Protein AF-A0A932Q3C6-F1 (afdb_monomer_lite)

pLDDT: mean 76.23, std 12.01, range [37.16, 94.56]

Radius of gyration: 41.9 Å; chains: 1; bounding box: 86×29×121 Å

Secondary structure (DSSP, 8-state):
----EEEEEEEEEETTEEEEEEEEEE--SSEEEEEE--GGGGGGHHHHHHHHHHH-SSEEEEEEEEEEPP-HHHHHHHHHHHHHHHHHHHHHHTTHHHHHHHHHHHHHHHHHHHHHHHHHHHHHHHHHHHHHTTS----HHHHHHHHHHHHHHT--HHHHHHHHHHHHHHHHHHT-SS--HHHHHHHHHHHHHHHHHHHHH--SHHHHHHHHHHHHHHHHHHHHHHTT-

Foldseek 3Di:
DDFDKDWDWDWDDDPPWTKIKIKIKGFFPAEAEAEAEDPVCPVCVVVVSVVSVVVDGTIYMYMYMDTDDDDPPVVVVVVVVVVVVVVVVVCVVLCVVVVVVLLVVLVVLLVQLVVVLVVVLVVLVVVLVVVPVPPPDDDPVVSVVVSVVLNVLLDLPVLSVVLVVLSVVVVVLSPDPDDCLVVLVVSLVSNLVSLVSNCVSDDDDRSVVSSVVSNVSSVVSNVSSVSND

Sequence (229 aa):
MHSMTGFGVARGKVGRAHIVIEARSVNHRFCEVSLRFPGRFASLEPEVVRRVRERFSRGKFDLFLREEAVGREEEELLLAKRSHHLLQRIQKELGLSGFVKEQKKLLRLLTQIEKHSSSRGHEYRLRLKKRMRMTGPVDEQRITQEAAIAAERADVTEETVRLRSHLEEFERLFRLKEPVGRKFDFLVQEMGREVNTIGSKAQGVRVTHEVIEFKSELERTREQIQNIE

Structure (mmCIF, N/CA/C/O backbone):
data_AF-A0A932Q3C6-F1
#
_entry.id   AF-A0A932Q3C6-F1
#
loop_
_atom_site.group_PDB
_atom_site.id
_atom_site.type_symbol
_atom_site.label_atom_id
_atom_site.label_alt_id
_atom_site.label_comp_id
_atom_site.label_asym_id
_atom_site.label_entity_id
_atom_site.label_seq_id
_atom_site.pdbx_PDB_ins_code
_atom_site.Cartn_x
_atom_site.Cartn_y
_atom_site.Cartn_z
_atom_site.occupancy
_atom_site.B_iso_or_equiv
_atom_site.auth_seq_id
_atom_site.auth_comp_id
_atom_site.auth_asym_id
_atom_site.auth_atom_id
_atom_site.pdbx_PDB_model_num
ATOM 1 N N . MET A 1 1 ? -58.306 -12.232 61.113 1.00 37.16 1 MET A N 1
ATOM 2 C CA . MET A 1 1 ? -57.400 -13.227 60.497 1.00 37.16 1 MET A CA 1
ATOM 3 C C . MET A 1 1 ? -56.692 -12.539 59.327 1.00 37.16 1 MET A C 1
ATOM 5 O O . MET A 1 1 ? -57.107 -12.677 58.188 1.00 37.16 1 MET A O 1
ATOM 9 N N . HIS A 1 2 ? -55.710 -11.672 59.607 1.00 37.56 2 HIS A N 1
ATOM 10 C CA . HIS A 1 2 ? -55.027 -10.905 58.558 1.00 37.56 2 HIS A CA 1
ATOM 11 C C . HIS A 1 2 ? -53.802 -11.680 58.082 1.00 37.56 2 HIS A C 1
ATOM 13 O O . HIS A 1 2 ? -52.811 -11.802 58.801 1.00 37.56 2 HIS A O 1
ATOM 19 N N . SER A 1 3 ? -53.915 -12.241 56.882 1.00 37.66 3 SER A N 1
ATOM 20 C CA . SER A 1 3 ? -52.799 -12.813 56.135 1.00 37.66 3 SER A CA 1
ATOM 21 C C . SER A 1 3 ? -51.753 -11.714 55.896 1.00 37.66 3 SER A C 1
ATOM 23 O O . SER A 1 3 ? -52.002 -10.769 55.154 1.00 37.66 3 SER A O 1
ATOM 25 N N . MET A 1 4 ? -50.621 -11.776 56.606 1.00 50.00 4 MET A N 1
ATOM 26 C CA . MET A 1 4 ? -49.527 -10.798 56.526 1.00 50.00 4 MET A CA 1
ATOM 27 C C . MET A 1 4 ? -48.490 -11.271 55.506 1.00 50.00 4 MET A C 1
ATOM 29 O O . MET A 1 4 ? -47.462 -11.842 55.874 1.00 50.00 4 MET A O 1
ATOM 33 N N . THR A 1 5 ? -48.770 -11.045 54.225 1.00 62.06 5 THR A N 1
ATOM 34 C CA . THR A 1 5 ? -47.772 -11.161 53.157 1.00 62.06 5 THR A CA 1
ATOM 35 C C . THR A 1 5 ? -47.649 -9.825 52.440 1.00 62.06 5 THR A C 1
ATOM 37 O O . THR A 1 5 ? -48.646 -9.317 51.929 1.00 62.06 5 THR A O 1
ATOM 40 N N . GLY A 1 6 ? -46.453 -9.238 52.431 1.00 66.75 6 GLY A N 1
ATOM 41 C CA . GLY A 1 6 ? -46.170 -7.969 51.760 1.00 66.75 6 GLY A CA 1
ATOM 42 C C . GLY A 1 6 ? -45.265 -8.178 50.551 1.00 66.75 6 GLY A C 1
ATOM 43 O O . GLY A 1 6 ? -44.320 -8.961 50.611 1.00 66.75 6 GLY A O 1
ATOM 44 N N . PHE A 1 7 ? -45.534 -7.470 49.457 1.00 79.19 7 PHE A N 1
ATOM 45 C CA . PHE A 1 7 ? -44.644 -7.388 48.299 1.00 79.19 7 PHE A CA 1
ATOM 46 C C . PHE A 1 7 ? -44.408 -5.922 47.945 1.00 79.19 7 PHE A C 1
ATOM 48 O O . PHE A 1 7 ? -45.340 -5.121 47.974 1.00 79.19 7 PHE A O 1
ATOM 55 N N . GLY A 1 8 ? -43.169 -5.573 47.610 1.00 79.12 8 GLY A N 1
ATOM 56 C CA . GLY A 1 8 ? -42.805 -4.231 47.176 1.00 79.12 8 GLY A CA 1
ATOM 57 C C . GLY A 1 8 ? -41.670 -4.263 46.166 1.00 79.12 8 GLY A C 1
ATOM 58 O O . GLY A 1 8 ? -40.774 -5.100 46.257 1.00 79.12 8 GLY A O 1
ATOM 59 N N . VAL A 1 9 ? -41.705 -3.336 45.211 1.00 80.62 9 VAL A N 1
ATOM 60 C CA . VAL A 1 9 ? -40.631 -3.133 44.235 1.00 80.62 9 VAL A CA 1
ATOM 61 C C . VAL A 1 9 ? -40.237 -1.669 44.243 1.00 80.62 9 VAL A C 1
ATOM 63 O O . VAL A 1 9 ? -41.095 -0.793 44.151 1.00 80.62 9 VAL A O 1
ATOM 66 N N . ALA A 1 10 ? -38.939 -1.407 44.322 1.00 80.62 10 ALA A N 1
ATOM 67 C CA . ALA A 1 10 ? -38.366 -0.080 44.197 1.00 80.62 10 ALA A CA 1
ATOM 68 C C . ALA A 1 10 ? -37.356 -0.069 43.051 1.00 80.62 10 ALA A C 1
ATOM 70 O O . ALA A 1 10 ? -36.597 -1.020 42.868 1.00 80.62 10 ALA A O 1
ATOM 71 N N . ARG A 1 11 ? -37.341 1.018 42.282 1.00 86.31 11 ARG A N 1
ATOM 72 C CA . ARG A 1 11 ? -36.348 1.251 41.232 1.00 86.31 11 ARG A CA 1
ATOM 73 C C . ARG A 1 11 ? -35.522 2.473 41.588 1.00 86.31 11 ARG A C 1
ATOM 75 O O . ARG A 1 11 ? -36.058 3.452 42.101 1.00 86.31 11 ARG A O 1
ATOM 82 N N . GLY A 1 12 ? -34.230 2.415 41.307 1.00 78.62 12 GLY A N 1
ATOM 83 C CA . GLY A 1 12 ? -33.299 3.501 41.574 1.00 78.62 12 GLY A CA 1
ATOM 84 C C . GLY A 1 12 ? -32.124 3.480 40.611 1.00 78.62 12 GLY A C 1
ATOM 85 O O . GLY A 1 12 ? -31.878 2.493 39.921 1.00 78.62 12 GLY A O 1
ATOM 86 N N . LYS A 1 13 ? -31.387 4.585 40.562 1.00 75.25 13 LYS A N 1
ATOM 87 C CA . LYS A 1 13 ? -30.171 4.705 39.761 1.00 75.25 13 LYS A CA 1
ATOM 88 C C . LYS A 1 13 ? -28.981 4.875 40.693 1.00 75.25 13 LYS A C 1
ATOM 90 O O . LYS A 1 13 ? -28.994 5.760 41.545 1.00 75.25 13 LYS A O 1
ATOM 95 N N . VAL A 1 14 ? -27.958 4.044 40.519 1.00 69.00 14 VAL A N 1
ATOM 96 C CA . VAL A 1 14 ? -26.695 4.141 41.260 1.00 69.00 14 VAL A CA 1
ATOM 97 C C . VAL A 1 14 ? -25.569 4.252 40.238 1.00 69.00 14 VAL A C 1
ATOM 99 O O . VAL A 1 14 ? -25.267 3.304 39.512 1.00 69.00 14 VAL A O 1
ATOM 102 N N . GLY A 1 15 ? -24.979 5.444 40.125 1.00 71.75 15 GLY A N 1
ATOM 103 C CA . GLY A 1 15 ? -24.022 5.752 39.062 1.00 71.75 15 GLY A CA 1
ATOM 104 C C . GLY A 1 15 ? -24.649 5.594 37.671 1.00 71.75 15 GLY A C 1
ATOM 105 O O . GLY A 1 15 ? -25.607 6.290 37.328 1.00 71.75 15 GLY A O 1
ATOM 106 N N . ARG A 1 16 ? -24.104 4.675 36.865 1.00 67.00 16 ARG A N 1
ATOM 107 C CA . ARG A 1 16 ? -24.617 4.333 35.523 1.00 67.00 16 ARG A CA 1
ATOM 108 C C . ARG A 1 16 ? -25.553 3.118 35.509 1.00 67.00 16 ARG A C 1
ATOM 110 O O . ARG A 1 16 ? -26.151 2.849 34.475 1.00 67.00 16 ARG A O 1
ATOM 117 N N . ALA A 1 17 ? -25.695 2.403 36.625 1.00 68.88 17 ALA A N 1
ATOM 118 C CA . ALA A 1 17 ? -26.534 1.214 36.700 1.00 68.88 17 ALA A CA 1
ATOM 119 C C . ALA A 1 17 ? -27.964 1.568 37.128 1.00 68.88 17 ALA A C 1
ATOM 121 O O . ALA A 1 17 ? -28.173 2.312 38.093 1.00 68.88 17 ALA A O 1
ATOM 122 N N . HIS A 1 18 ? -28.941 0.994 36.430 1.00 81.12 18 HIS A N 1
ATOM 123 C CA . HIS A 1 18 ? -30.330 0.972 36.870 1.00 81.12 18 HIS A CA 1
ATOM 124 C C . HIS A 1 18 ? -30.523 -0.237 37.786 1.00 81.12 18 HIS A C 1
ATOM 126 O O . HIS A 1 18 ? -30.152 -1.356 37.440 1.00 81.12 18 HIS A O 1
ATOM 132 N N . ILE A 1 19 ? -31.034 0.001 38.989 1.00 83.81 19 ILE A N 1
ATOM 133 C CA . ILE A 1 19 ? -31.169 -0.997 40.046 1.00 83.81 19 ILE A CA 1
ATOM 134 C C . ILE A 1 19 ? -32.643 -1.192 40.358 1.00 83.81 19 ILE A C 1
ATOM 136 O O . ILE A 1 19 ? -33.384 -0.226 40.554 1.00 83.81 19 ILE A O 1
ATOM 140 N N . VAL A 1 20 ? -33.044 -2.451 40.468 1.00 83.81 20 VAL A N 1
ATOM 141 C CA . VAL A 1 20 ? -34.372 -2.852 40.919 1.00 83.81 20 VAL A CA 1
ATOM 142 C C . VAL A 1 20 ? -34.219 -3.673 42.190 1.00 83.81 20 VAL A C 1
ATOM 144 O O . VAL A 1 20 ? -33.463 -4.644 42.224 1.00 83.81 20 VAL A O 1
ATOM 147 N N . ILE A 1 21 ? -34.933 -3.276 43.240 1.00 87.31 21 ILE A N 1
ATOM 148 C CA . ILE A 1 21 ? -35.013 -4.004 44.504 1.00 87.31 21 ILE A CA 1
ATOM 149 C C . ILE A 1 21 ? -36.430 -4.540 44.650 1.00 87.31 21 ILE A C 1
ATOM 151 O O . ILE A 1 21 ? -37.393 -3.777 44.616 1.00 87.31 21 ILE A O 1
ATOM 155 N N . GLU A 1 22 ? -36.554 -5.844 44.851 1.00 85.94 22 GLU A N 1
ATOM 156 C CA . GLU A 1 22 ? -37.809 -6.518 45.165 1.00 85.94 22 GLU A CA 1
ATOM 157 C C . GLU A 1 22 ? -37.760 -7.024 46.604 1.00 85.94 22 GLU A C 1
ATOM 159 O O . GLU A 1 22 ? -36.787 -7.654 47.009 1.00 85.94 22 GLU A O 1
ATOM 164 N N . ALA A 1 23 ? -38.815 -6.781 47.372 1.00 86.06 23 ALA A N 1
ATOM 165 C CA . ALA A 1 23 ? -38.956 -7.259 48.738 1.00 86.06 23 ALA A CA 1
ATOM 166 C C . ALA A 1 23 ? -40.233 -8.088 48.868 1.00 86.06 23 ALA A C 1
ATOM 168 O O . ALA A 1 23 ? -41.308 -7.671 48.431 1.00 86.06 23 ALA A O 1
ATOM 169 N N . ARG A 1 24 ? -40.114 -9.260 49.490 1.00 86.88 24 ARG A N 1
ATOM 170 C CA . ARG A 1 24 ? -41.225 -10.133 49.877 1.00 86.88 24 ARG A CA 1
ATOM 171 C C . ARG A 1 24 ? -41.177 -10.345 51.378 1.00 86.88 24 ARG A C 1
ATOM 173 O O . ARG A 1 24 ? -40.098 -10.497 51.943 1.00 86.88 24 ARG A O 1
ATOM 180 N N . SER A 1 25 ? -42.332 -10.372 52.023 1.00 82.62 25 SER A N 1
ATOM 181 C CA . SER A 1 25 ? -42.428 -10.691 53.440 1.00 82.62 25 SER A CA 1
ATOM 182 C C . SER A 1 25 ? -43.567 -11.650 53.728 1.00 82.62 25 SER A C 1
ATOM 184 O O . SER A 1 25 ? -44.595 -11.633 53.050 1.00 82.62 25 SER A O 1
ATOM 186 N N . VAL A 1 26 ? -43.379 -12.481 54.751 1.00 81.81 26 VAL A N 1
ATOM 187 C CA . VAL A 1 26 ? -44.395 -13.405 55.264 1.00 81.81 26 VAL A CA 1
ATOM 188 C C . VAL A 1 26 ? -44.399 -13.401 56.792 1.00 81.81 26 VAL A C 1
ATOM 190 O O . VAL A 1 26 ? -43.386 -13.114 57.440 1.00 81.81 26 VAL A O 1
ATOM 193 N N . ASN A 1 27 ? -45.545 -13.736 57.386 1.00 80.12 27 ASN A N 1
ATOM 194 C CA . ASN A 1 27 ? -45.667 -13.876 58.833 1.00 80.12 27 ASN A CA 1
ATOM 195 C C . ASN A 1 27 ? -44.789 -15.026 59.344 1.00 80.12 27 ASN A C 1
ATOM 197 O O . ASN A 1 27 ? -44.981 -16.178 58.960 1.00 80.12 27 ASN A O 1
ATOM 201 N N . HIS A 1 28 ? -43.855 -14.718 60.236 1.00 78.00 28 HIS A N 1
ATOM 202 C CA . HIS A 1 28 ? -42.946 -15.691 60.825 1.00 78.00 28 HIS A CA 1
ATOM 203 C C . HIS A 1 28 ? -42.693 -15.347 62.294 1.00 78.00 28 HIS A C 1
ATOM 205 O O . HIS A 1 28 ? -42.704 -14.173 62.669 1.00 78.00 28 HIS A O 1
ATOM 211 N N . ARG A 1 29 ? -42.479 -16.368 63.137 1.00 76.62 29 ARG A N 1
ATOM 212 C CA . ARG A 1 29 ? -42.328 -16.206 64.596 1.00 76.62 29 ARG A CA 1
ATOM 213 C C . ARG A 1 29 ? -41.102 -15.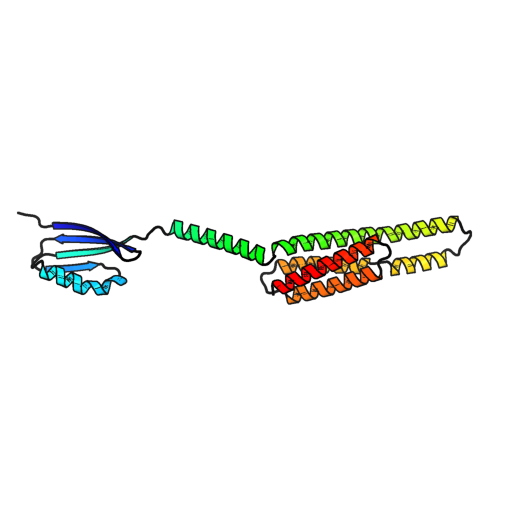367 64.970 1.00 76.62 29 ARG A C 1
ATOM 215 O O . ARG A 1 29 ? -41.152 -14.640 65.957 1.00 76.62 29 ARG A O 1
ATOM 222 N N . PHE A 1 30 ? -40.039 -15.457 64.178 1.00 79.81 30 PHE A N 1
ATOM 223 C CA . PHE A 1 30 ? -38.775 -14.745 64.376 1.00 79.81 30 PHE A CA 1
ATOM 224 C C . PHE A 1 30 ? -38.523 -13.750 63.240 1.00 79.81 30 PHE A C 1
ATOM 226 O O . PHE A 1 30 ? -39.080 -13.916 62.153 1.00 79.81 30 PHE A O 1
ATOM 233 N N . CYS A 1 31 ? -37.702 -12.725 63.496 1.00 81.69 31 CYS A N 1
ATOM 234 C CA . CYS A 1 31 ? -37.249 -11.781 62.474 1.00 81.69 31 CYS A CA 1
ATOM 235 C C . CYS A 1 31 ? -36.084 -12.382 61.672 1.00 81.69 31 CYS A C 1
ATOM 237 O O . CYS A 1 31 ? -34.928 -12.364 62.107 1.00 81.69 31 CYS A O 1
ATOM 239 N N . GLU A 1 32 ? -36.405 -12.928 60.504 1.00 86.69 32 GLU A N 1
ATOM 240 C CA . GLU A 1 32 ? -35.446 -13.507 59.566 1.00 86.69 32 GLU A CA 1
ATOM 241 C C . GLU A 1 32 ? -35.312 -12.618 58.333 1.00 86.69 32 GLU A C 1
ATOM 243 O O . GLU A 1 32 ? -36.307 -12.178 57.762 1.00 86.69 32 GLU A O 1
ATOM 248 N N . VAL A 1 33 ? -34.077 -12.366 57.902 1.00 85.19 33 VAL A N 1
ATOM 249 C CA . VAL A 1 33 ? -33.786 -11.532 56.731 1.00 85.19 33 VAL A CA 1
ATOM 250 C C . VAL A 1 33 ? -32.882 -12.321 55.797 1.00 85.19 33 VAL A C 1
ATOM 252 O O . VAL A 1 33 ? -31.784 -12.710 56.188 1.00 85.19 33 VAL A O 1
ATOM 255 N N . SER A 1 34 ? -33.349 -12.561 54.575 1.00 87.06 34 SER A N 1
ATOM 256 C CA . SER A 1 34 ? -32.580 -13.167 53.492 1.00 87.06 34 SER A CA 1
ATOM 257 C C . SER A 1 34 ? -32.341 -12.126 52.406 1.00 87.06 34 SER A C 1
ATOM 259 O O . SER A 1 34 ? -33.280 -11.481 51.936 1.00 87.06 34 SER A O 1
ATOM 261 N N . LEU A 1 35 ? -31.081 -11.954 52.014 1.00 87.88 35 LEU A N 1
ATOM 262 C CA . LEU A 1 35 ? -30.670 -11.026 50.967 1.00 87.88 35 LEU A CA 1
ATOM 263 C C . LEU A 1 35 ? -30.091 -11.816 49.792 1.00 87.88 35 LEU A C 1
ATOM 265 O O . LEU A 1 35 ? -29.329 -12.762 49.984 1.00 87.88 35 LEU A O 1
ATOM 269 N N . ARG A 1 36 ? -30.455 -11.432 48.567 1.00 89.50 36 ARG A N 1
ATOM 270 C CA . ARG A 1 36 ? -29.815 -11.911 47.334 1.00 89.50 36 ARG A CA 1
ATOM 271 C C . ARG A 1 36 ? -29.289 -10.727 46.549 1.00 89.50 36 ARG A C 1
ATOM 273 O O . ARG A 1 36 ? -29.979 -10.209 45.665 1.00 89.50 36 ARG A O 1
ATOM 280 N N . PHE A 1 37 ? -28.106 -10.259 46.932 1.00 86.19 37 PHE A N 1
ATOM 281 C CA . PHE A 1 37 ? -27.456 -9.119 46.301 1.00 86.19 37 PHE A CA 1
ATOM 282 C C . PHE A 1 37 ? -26.294 -9.596 45.407 1.00 86.19 37 PHE A C 1
ATOM 284 O O . PHE A 1 37 ? -25.593 -10.546 45.751 1.00 86.19 37 PHE A O 1
ATOM 291 N N . PRO A 1 38 ? -26.062 -8.963 44.244 1.00 82.56 38 PRO A N 1
ATOM 292 C CA . PRO A 1 38 ? -24.840 -9.148 43.469 1.00 82.56 38 PRO A CA 1
ATOM 293 C C . PRO A 1 38 ? -23.609 -8.780 44.305 1.00 82.56 38 PRO A C 1
ATOM 295 O O . PRO A 1 38 ? -23.660 -7.826 45.080 1.00 82.56 38 PRO A O 1
ATOM 298 N N . GLY A 1 39 ? -22.483 -9.472 44.101 1.00 82.12 39 GLY A N 1
ATOM 299 C CA . GLY A 1 39 ? -21.287 -9.343 44.951 1.00 82.12 39 GLY A CA 1
ATOM 300 C C . GLY A 1 39 ? -20.774 -7.910 45.153 1.00 82.12 39 GLY A C 1
ATOM 301 O O . GLY A 1 39 ? -20.268 -7.582 46.222 1.00 82.12 39 GLY A O 1
ATOM 302 N N . ARG A 1 40 ? -20.989 -7.008 44.187 1.00 80.38 40 ARG A N 1
ATOM 303 C CA . ARG A 1 40 ? -20.620 -5.585 44.312 1.00 80.38 40 ARG A CA 1
ATOM 304 C C . ARG A 1 40 ? -21.393 -4.811 45.391 1.00 80.38 40 ARG A C 1
ATOM 306 O O . ARG A 1 40 ? -20.990 -3.710 45.745 1.00 80.38 40 ARG A O 1
ATOM 313 N N . PHE A 1 41 ? -22.506 -5.359 45.877 1.00 82.31 41 PHE A N 1
ATOM 314 C CA . PHE A 1 41 ? -23.338 -4.787 46.938 1.00 82.31 41 PHE A CA 1
ATOM 315 C C . PHE A 1 41 ? -23.288 -5.604 48.236 1.00 82.31 41 PHE A C 1
ATOM 317 O O . PHE A 1 41 ? -24.008 -5.276 49.176 1.00 82.31 41 PHE A O 1
ATOM 324 N N . ALA A 1 42 ? -22.434 -6.632 48.319 1.00 82.00 42 ALA A N 1
ATOM 325 C CA . ALA A 1 42 ? -22.318 -7.482 49.506 1.00 82.00 42 ALA A CA 1
ATOM 326 C C . ALA A 1 42 ? -21.954 -6.679 50.771 1.00 82.00 42 ALA A C 1
ATOM 328 O O . ALA A 1 42 ? -22.422 -6.979 51.864 1.00 82.00 42 ALA A O 1
ATOM 329 N N . SER A 1 43 ? -21.185 -5.595 50.626 1.00 84.00 43 SER A N 1
ATOM 330 C CA . SER A 1 43 ? -20.829 -4.701 51.737 1.00 84.00 43 SER A CA 1
ATOM 331 C C . SER A 1 43 ? -22.024 -3.970 52.361 1.00 84.00 43 SER A C 1
ATOM 333 O O . SER A 1 43 ? -21.930 -3.535 53.506 1.00 84.00 43 SER A O 1
ATOM 335 N N . LEU A 1 44 ? -23.149 -3.849 51.646 1.00 82.00 44 LEU A N 1
ATOM 336 C CA . LEU A 1 44 ? -24.375 -3.214 52.144 1.00 82.00 44 LEU A CA 1
ATOM 337 C C . LEU A 1 44 ? -25.283 -4.194 52.898 1.00 82.00 44 LEU A C 1
ATOM 339 O O . LEU A 1 44 ? -26.185 -3.760 53.615 1.00 82.00 44 LEU A O 1
ATOM 343 N N . GLU A 1 45 ? -25.059 -5.505 52.765 1.00 83.94 45 GLU A N 1
ATOM 344 C CA . GLU A 1 45 ? -25.895 -6.527 53.401 1.00 83.94 45 GLU A CA 1
ATOM 345 C C . GLU A 1 45 ? -26.002 -6.361 54.927 1.00 83.94 45 GLU A C 1
ATOM 347 O O . GLU A 1 45 ? -27.131 -6.352 55.433 1.00 83.94 45 GLU A O 1
ATOM 352 N N . PRO A 1 46 ? -24.902 -6.143 55.683 1.00 83.50 46 PRO A N 1
ATOM 353 C CA . PRO A 1 46 ? -24.985 -5.999 57.135 1.00 83.50 46 PRO A CA 1
ATOM 354 C C . PRO A 1 46 ? -25.833 -4.796 57.564 1.00 83.50 46 PRO A C 1
ATOM 356 O O . PRO A 1 46 ? -26.591 -4.876 58.534 1.00 83.50 46 PRO A O 1
ATOM 359 N N . GLU A 1 47 ? -25.747 -3.683 56.828 1.00 84.88 47 GLU A N 1
ATOM 360 C CA . GLU A 1 47 ? -26.517 -2.478 57.136 1.00 84.88 47 GLU A CA 1
ATOM 361 C C . GLU A 1 47 ? -28.013 -2.687 56.869 1.00 84.88 47 GLU A C 1
ATOM 363 O O . GLU A 1 47 ? -28.850 -2.294 57.687 1.00 84.88 47 GLU A O 1
ATOM 368 N N . VAL A 1 48 ? -28.358 -3.347 55.759 1.00 83.56 48 VAL A N 1
ATOM 369 C CA . VAL A 1 48 ? -29.752 -3.658 55.416 1.00 83.56 48 VAL A CA 1
ATOM 370 C C . VAL A 1 48 ? -30.375 -4.572 56.468 1.00 83.56 48 VAL A C 1
ATOM 372 O O . VAL A 1 48 ? -31.466 -4.276 56.960 1.00 83.56 48 VAL A O 1
ATOM 375 N N . VAL A 1 49 ? -29.675 -5.635 56.878 1.00 83.88 49 VAL A N 1
ATOM 376 C CA . VAL A 1 49 ? -30.160 -6.541 57.933 1.00 83.88 49 VAL A CA 1
ATOM 377 C C . VAL A 1 49 ? -30.395 -5.785 59.240 1.00 83.88 49 VAL A C 1
ATOM 379 O O . VAL A 1 49 ? -31.446 -5.961 59.864 1.00 83.88 49 VAL A O 1
ATOM 382 N N . ARG A 1 50 ? -29.457 -4.916 59.643 1.00 84.25 50 ARG A N 1
ATOM 383 C CA . ARG A 1 50 ? -29.593 -4.101 60.859 1.00 84.25 50 ARG A CA 1
ATOM 384 C C . ARG A 1 50 ? -30.857 -3.238 60.814 1.00 84.25 50 ARG A C 1
ATOM 386 O O . ARG A 1 50 ? -31.669 -3.317 61.732 1.00 84.25 50 ARG A O 1
ATOM 393 N N . ARG A 1 51 ? -31.075 -2.485 59.730 1.00 80.50 51 ARG A N 1
ATOM 394 C CA . ARG A 1 51 ? -32.246 -1.597 59.586 1.00 80.50 51 ARG A CA 1
ATOM 395 C C . ARG A 1 51 ? -33.578 -2.351 59.588 1.00 80.50 51 ARG A C 1
ATOM 397 O O . ARG A 1 51 ? -34.562 -1.850 60.129 1.00 80.50 51 ARG A O 1
ATOM 404 N N . VAL A 1 52 ? -33.635 -3.544 58.992 1.00 80.19 52 VAL A N 1
ATOM 405 C CA . VAL A 1 52 ? -34.854 -4.372 59.014 1.00 80.19 52 VAL A CA 1
ATOM 406 C C . VAL A 1 52 ? -35.155 -4.843 60.439 1.00 80.19 52 VAL A C 1
ATOM 408 O O . VAL A 1 52 ? -36.293 -4.725 60.889 1.00 80.19 52 VAL A O 1
ATOM 411 N N . ARG A 1 53 ? -34.142 -5.303 61.183 1.00 80.19 53 ARG A N 1
ATOM 412 C CA . ARG A 1 53 ? -34.311 -5.771 62.571 1.00 80.19 53 ARG A CA 1
ATOM 413 C C . ARG A 1 53 ? -34.667 -4.662 63.558 1.00 80.19 53 ARG A C 1
ATOM 415 O O . ARG A 1 53 ? -35.416 -4.913 64.492 1.00 80.19 53 ARG A O 1
ATOM 422 N N . GLU A 1 54 ? -34.181 -3.443 63.340 1.00 77.31 54 GLU A N 1
ATOM 423 C CA . GLU A 1 54 ? -34.568 -2.274 64.146 1.00 77.31 54 GLU A CA 1
ATOM 424 C C . GLU A 1 54 ? -36.049 -1.923 63.988 1.00 77.31 54 GLU A C 1
ATOM 426 O O . GLU A 1 54 ? -36.680 -1.425 64.917 1.00 77.31 54 GLU A O 1
ATOM 431 N N . ARG A 1 55 ? -36.618 -2.194 62.811 1.00 74.62 55 ARG A N 1
ATOM 432 C CA . ARG A 1 55 ? -37.998 -1.829 62.486 1.00 74.62 55 ARG A CA 1
ATOM 433 C C . ARG A 1 55 ? -39.006 -2.945 62.747 1.00 74.62 55 ARG A C 1
ATOM 435 O O . ARG A 1 55 ? -40.175 -2.655 62.992 1.00 74.62 55 ARG A O 1
ATOM 442 N N . PHE A 1 56 ? -38.583 -4.205 62.674 1.00 77.31 56 PHE A N 1
ATOM 443 C CA . PHE A 1 56 ? -39.470 -5.360 62.768 1.00 77.31 56 PHE A CA 1
ATOM 444 C C . PHE A 1 56 ? -38.948 -6.384 63.776 1.00 77.31 56 PHE A C 1
ATOM 446 O O . PHE A 1 56 ? -37.854 -6.924 63.631 1.00 77.31 56 PHE A O 1
ATOM 453 N N . SER A 1 57 ? -39.777 -6.714 64.767 1.00 74.06 57 SER A N 1
ATOM 454 C CA . SER A 1 57 ? -39.470 -7.727 65.786 1.00 74.06 57 SER A CA 1
ATOM 455 C C . SER A 1 57 ? -39.792 -9.165 65.353 1.00 74.06 57 SER A C 1
ATOM 457 O O . SER A 1 57 ? -39.294 -10.112 65.959 1.00 74.06 57 SER A O 1
ATOM 459 N N . ARG A 1 58 ? -40.603 -9.352 64.301 1.00 76.62 58 ARG A N 1
ATOM 460 C CA . ARG A 1 58 ? -41.018 -10.661 63.760 1.00 76.62 58 ARG A CA 1
ATOM 461 C C . ARG A 1 58 ? -41.285 -10.590 62.252 1.00 76.62 58 ARG A C 1
ATOM 463 O O . ARG A 1 58 ? -41.659 -9.527 61.758 1.00 76.62 58 ARG A O 1
ATOM 470 N N . GLY A 1 59 ? -41.160 -11.719 61.555 1.00 81.25 59 GLY A N 1
ATOM 471 C CA . GLY A 1 59 ? -41.425 -11.844 60.117 1.00 81.25 59 GLY A CA 1
ATOM 472 C C . GLY A 1 59 ? -40.211 -12.332 59.328 1.00 81.25 59 GLY A C 1
ATOM 473 O O . GLY A 1 59 ? -39.074 -12.106 59.731 1.00 81.25 59 GLY A O 1
ATOM 474 N N . LYS A 1 60 ? -40.454 -13.001 58.199 1.00 84.50 60 LYS A N 1
ATOM 475 C CA . LYS A 1 60 ? -39.397 -13.361 57.250 1.00 84.50 60 LYS A CA 1
ATOM 476 C C . LYS A 1 60 ? -39.426 -12.387 56.082 1.00 84.50 60 LYS A C 1
ATOM 478 O O . LYS A 1 60 ? -40.488 -12.185 55.497 1.00 84.50 60 LYS A O 1
ATOM 483 N N . PHE A 1 61 ? -38.276 -11.804 55.765 1.00 84.62 61 PHE A N 1
ATOM 484 C CA . PHE A 1 61 ? -38.090 -10.827 54.699 1.00 84.62 61 PHE A CA 1
ATOM 485 C C . PHE A 1 61 ? -37.085 -11.363 53.683 1.00 84.62 61 PHE A C 1
ATOM 487 O O . PHE A 1 61 ? -35.925 -11.577 54.021 1.00 84.62 61 PHE A O 1
ATOM 494 N N . ASP A 1 62 ? -37.521 -11.545 52.442 1.00 87.75 62 ASP A N 1
ATOM 495 C CA . ASP A 1 62 ? -36.671 -11.937 51.321 1.00 87.75 62 ASP A CA 1
ATOM 496 C C . ASP A 1 62 ? -36.496 -10.723 50.392 1.00 87.75 62 ASP A C 1
ATOM 498 O O . ASP A 1 62 ? -37.460 -10.278 49.760 1.00 87.75 62 ASP A O 1
ATOM 502 N N . LEU A 1 63 ? -35.283 -10.162 50.325 1.00 89.06 63 LEU A N 1
ATOM 503 C CA . LEU A 1 63 ? -34.954 -9.018 49.469 1.00 89.06 63 LEU A CA 1
ATOM 504 C C . LEU A 1 63 ? -34.006 -9.428 48.340 1.00 89.06 63 LEU A C 1
ATOM 506 O O . LEU A 1 63 ? -32.979 -10.071 48.558 1.00 89.06 63 LEU A O 1
ATOM 510 N N . PHE A 1 64 ? -34.322 -8.984 47.130 1.00 87.06 64 PHE A N 1
ATOM 511 C CA . PHE A 1 64 ? -33.592 -9.288 45.907 1.00 87.06 64 PHE A CA 1
ATOM 512 C C . PHE A 1 64 ? -33.182 -7.989 45.235 1.00 87.06 64 PHE A C 1
ATOM 514 O O . PHE A 1 64 ? -34.029 -7.132 44.992 1.00 87.06 64 PHE A O 1
ATOM 521 N N . LEU A 1 65 ? -31.901 -7.854 44.901 1.00 87.19 65 LEU A N 1
ATOM 522 C CA . LEU A 1 65 ? -31.395 -6.720 44.133 1.00 87.19 65 LEU A CA 1
ATOM 523 C C . LEU A 1 65 ? -30.951 -7.218 42.760 1.00 87.19 65 LEU A C 1
ATOM 525 O O . LEU A 1 65 ? -30.179 -8.169 42.657 1.00 87.19 65 LEU A O 1
ATOM 529 N N . ARG A 1 66 ? -31.434 -6.574 41.698 1.00 85.38 66 ARG A N 1
ATOM 530 C CA . ARG A 1 66 ? -31.024 -6.844 40.319 1.00 85.38 66 ARG A CA 1
ATOM 531 C C . ARG A 1 66 ? -30.605 -5.567 39.614 1.00 85.38 66 ARG A C 1
ATOM 533 O O . ARG A 1 66 ? -31.065 -4.475 39.937 1.00 85.38 66 ARG A O 1
ATOM 540 N N . GLU A 1 67 ? -29.718 -5.730 38.648 1.00 82.94 67 GLU A N 1
ATOM 541 C CA . GLU A 1 67 ? -29.267 -4.658 37.775 1.00 82.94 67 GLU A CA 1
ATOM 542 C C . GLU A 1 67 ? -29.943 -4.800 36.419 1.00 82.94 67 GLU A C 1
ATOM 544 O O . GLU A 1 67 ? -29.929 -5.882 35.832 1.00 82.94 67 GLU A O 1
ATOM 549 N N . GLU A 1 68 ? -30.501 -3.712 35.911 1.00 78.31 68 GLU A N 1
ATOM 550 C CA . GLU A 1 68 ? -30.945 -3.618 34.527 1.00 78.31 68 GLU A CA 1
ATOM 551 C C . GLU A 1 68 ? -29.801 -3.019 33.699 1.00 78.31 68 GLU A C 1
ATOM 553 O O . GLU A 1 68 ? -29.315 -1.917 33.975 1.00 78.31 68 GLU A O 1
ATOM 558 N N . ALA A 1 69 ? -29.329 -3.772 32.701 1.00 60.28 69 ALA A N 1
ATOM 559 C CA . ALA A 1 69 ? -28.350 -3.276 31.744 1.00 60.28 69 ALA A CA 1
ATOM 560 C C . ALA A 1 69 ? -29.011 -2.231 30.835 1.00 60.28 69 ALA A C 1
ATOM 562 O O . ALA A 1 69 ? -30.067 -2.481 30.256 1.00 60.28 69 ALA A O 1
ATOM 563 N N . VAL A 1 70 ? -28.373 -1.071 30.690 1.00 56.97 70 VAL A N 1
ATOM 564 C CA . VAL A 1 70 ? -28.727 -0.096 29.651 1.00 56.97 70 VAL A CA 1
ATOM 565 C C . VAL A 1 70 ? -28.246 -0.664 28.307 1.00 56.97 70 VAL A C 1
ATOM 567 O O . VAL A 1 70 ? -27.166 -1.251 28.250 1.00 56.97 70 VAL A O 1
ATOM 570 N N . GLY A 1 71 ? -29.085 -0.576 27.269 1.00 60.66 71 GLY A N 1
ATOM 571 C CA . GLY A 1 71 ? -28.973 -1.315 26.004 1.00 60.66 71 GLY A CA 1
ATOM 572 C C . GLY A 1 71 ? -27.575 -1.333 25.374 1.00 60.66 71 GLY A C 1
ATOM 573 O O . GLY A 1 71 ? -27.082 -0.314 24.904 1.00 60.66 71 GLY A O 1
ATOM 574 N N . ARG A 1 72 ? -26.965 -2.525 25.327 1.00 58.88 72 ARG A N 1
ATOM 575 C CA . ARG A 1 72 ? -25.627 -2.779 24.758 1.00 58.88 72 ARG A CA 1
ATOM 576 C C . ARG A 1 72 ? -25.550 -2.608 23.235 1.00 58.88 72 ARG A C 1
ATOM 578 O O . ARG A 1 72 ? -24.482 -2.293 22.724 1.00 58.88 72 ARG A O 1
ATOM 585 N N . GLU A 1 73 ? -26.657 -2.789 22.516 1.00 58.31 73 GLU A N 1
ATOM 586 C CA . GLU A 1 73 ? -26.652 -2.828 21.043 1.00 58.31 73 GLU A CA 1
ATOM 587 C C . GLU A 1 73 ? -26.367 -1.465 20.391 1.00 58.31 73 GLU A C 1
ATOM 589 O O . GLU A 1 73 ? -25.602 -1.386 19.429 1.00 58.31 73 GLU A O 1
ATOM 594 N N . GLU A 1 74 ? -26.932 -0.370 20.914 1.00 57.72 74 GLU A N 1
ATOM 595 C CA . GLU A 1 74 ? -26.688 0.971 20.357 1.00 57.72 74 GLU A CA 1
ATOM 596 C C . GLU A 1 74 ? -25.250 1.448 20.607 1.00 57.72 74 GLU A C 1
ATOM 598 O O . GLU A 1 74 ? -24.646 2.084 19.738 1.00 57.72 74 GLU A O 1
ATOM 603 N N . GLU A 1 75 ? -24.674 1.104 21.763 1.00 60.47 75 GLU A N 1
ATOM 604 C CA . GLU A 1 75 ? -23.278 1.409 22.095 1.00 60.47 75 GLU A CA 1
ATOM 605 C C . GLU A 1 75 ? -22.297 0.611 21.224 1.00 60.47 75 GLU A C 1
ATOM 607 O O . GLU A 1 75 ? -21.341 1.189 20.697 1.00 60.47 75 GLU A O 1
ATOM 612 N N . GLU A 1 76 ? -22.550 -0.683 21.000 1.00 64.94 76 GLU A N 1
ATOM 613 C CA . GLU A 1 76 ? -21.733 -1.519 20.109 1.00 64.94 76 GLU A CA 1
ATOM 614 C C . GLU A 1 76 ? -21.789 -1.031 18.658 1.00 64.94 76 GLU A C 1
ATOM 616 O O . GLU A 1 76 ? -20.7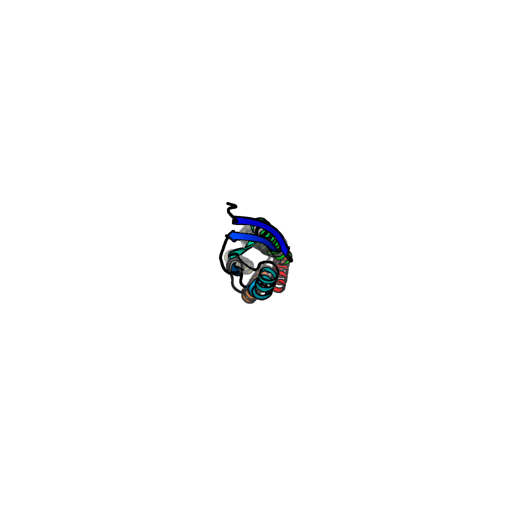50 -0.907 18.002 1.00 64.94 76 GLU A O 1
ATOM 621 N N . LEU A 1 77 ? -22.977 -0.673 18.160 1.00 72.06 77 LEU A N 1
ATOM 622 C CA . LEU A 1 77 ? -23.131 -0.136 16.808 1.00 72.06 77 LEU A CA 1
ATOM 623 C C . LEU A 1 77 ? -22.425 1.219 16.646 1.00 72.06 77 LEU A C 1
ATOM 625 O O . LEU A 1 77 ? -21.806 1.483 15.609 1.00 72.06 77 LEU A O 1
ATOM 629 N N . LEU A 1 78 ? -22.493 2.088 17.658 1.00 73.56 78 LEU A N 1
ATOM 630 C CA . LEU A 1 78 ? -21.805 3.377 17.647 1.00 73.56 78 LEU A CA 1
ATOM 631 C C . LEU A 1 78 ? -20.280 3.203 17.676 1.00 73.56 78 LEU A C 1
ATOM 633 O O . LEU A 1 78 ? -19.568 3.902 16.946 1.00 73.56 78 LEU A O 1
ATOM 637 N N . LEU A 1 79 ? -19.780 2.253 18.469 1.00 74.94 79 LEU A N 1
ATOM 638 C CA . LEU A 1 79 ? -18.362 1.908 18.528 1.00 74.94 79 LEU A CA 1
ATOM 639 C C . LEU A 1 79 ? -17.871 1.351 17.185 1.00 74.94 79 LEU A C 1
ATOM 641 O O . LEU A 1 79 ? -16.863 1.825 16.663 1.00 74.94 79 LEU A O 1
ATOM 645 N N . ALA A 1 80 ? -18.616 0.424 16.577 1.00 71.88 80 ALA A N 1
ATOM 646 C CA . ALA A 1 80 ? -18.288 -0.144 15.270 1.00 71.88 80 ALA A CA 1
ATOM 647 C C . ALA A 1 80 ? -18.217 0.933 14.173 1.00 71.88 80 ALA A C 1
ATOM 649 O O . ALA A 1 80 ? -17.255 0.974 13.399 1.00 71.88 80 ALA A O 1
ATOM 650 N N . LYS A 1 81 ? -19.185 1.862 14.141 1.00 77.50 81 LYS A N 1
ATOM 651 C CA . LYS A 1 81 ? -19.191 2.994 13.197 1.00 77.50 81 LYS A CA 1
ATOM 652 C C . LYS A 1 81 ? -17.983 3.915 13.387 1.00 77.50 81 LYS A C 1
ATOM 654 O O . LYS A 1 81 ? -17.359 4.307 12.400 1.00 77.50 81 LYS A O 1
ATOM 659 N N . ARG A 1 82 ? -17.623 4.242 14.634 1.00 74.62 82 ARG A N 1
ATOM 660 C CA . ARG A 1 82 ? -16.439 5.068 14.935 1.00 74.62 82 ARG A CA 1
ATOM 661 C C . ARG A 1 82 ? -15.144 4.381 14.513 1.00 74.62 82 ARG A C 1
ATOM 663 O O . ARG A 1 82 ? -14.323 5.020 13.861 1.00 74.62 82 ARG A O 1
ATOM 670 N N . SER A 1 83 ? -14.985 3.096 14.822 1.00 70.06 83 SER A N 1
ATOM 671 C CA . SER A 1 83 ? -13.807 2.319 14.423 1.00 70.06 83 SER A CA 1
ATOM 672 C C . SER A 1 83 ? -13.668 2.232 12.905 1.00 70.06 83 SER A C 1
ATOM 674 O O . SER A 1 83 ? -12.575 2.429 12.382 1.00 70.06 83 SER A O 1
ATOM 676 N N . HIS A 1 84 ? -14.769 2.016 12.179 1.00 77.31 84 HIS A N 1
ATOM 677 C CA . HIS A 1 84 ? -14.746 2.015 10.716 1.00 77.31 84 HIS A CA 1
ATOM 678 C C . HIS A 1 84 ? -14.301 3.368 10.146 1.00 77.31 84 HIS A C 1
ATOM 680 O O . HIS A 1 84 ? -13.440 3.422 9.270 1.00 77.31 84 HIS A O 1
ATOM 686 N N . HIS A 1 85 ? -14.847 4.467 10.670 1.00 73.56 85 HIS A N 1
ATOM 687 C CA . HIS A 1 85 ? -1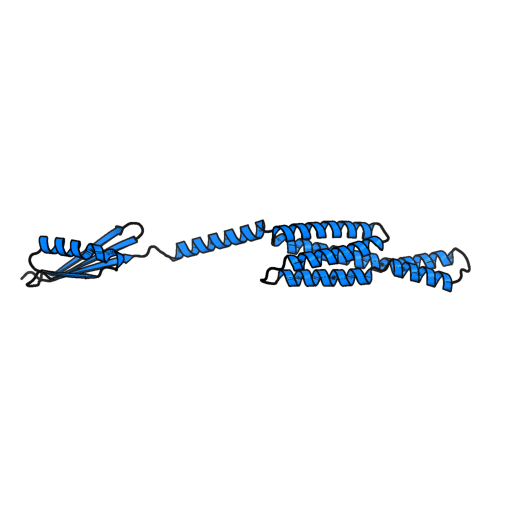4.477 5.803 10.215 1.00 73.56 85 HIS A CA 1
ATOM 688 C C . HIS A 1 85 ? -13.009 6.141 10.525 1.00 73.56 85 HIS A C 1
ATOM 690 O O . HIS A 1 85 ? -12.317 6.714 9.684 1.00 73.56 85 HIS A O 1
ATOM 696 N N . LEU A 1 86 ? -12.509 5.730 11.697 1.00 71.12 86 LEU A N 1
ATOM 697 C CA . LEU A 1 86 ? -11.103 5.881 12.070 1.00 71.12 86 LEU A CA 1
ATOM 698 C C . LEU A 1 86 ? -10.189 5.085 11.130 1.00 71.12 86 LEU A C 1
ATOM 700 O O . LEU A 1 86 ? -9.207 5.630 10.639 1.00 71.12 86 LEU A O 1
ATOM 704 N N . LEU A 1 87 ? -10.541 3.834 10.815 1.00 68.81 87 LEU A N 1
ATOM 705 C CA . LEU A 1 87 ? -9.784 2.999 9.878 1.00 68.81 87 LEU A CA 1
ATOM 706 C C . LEU A 1 87 ? -9.738 3.603 8.471 1.00 68.81 87 LEU A C 1
ATOM 708 O O . LEU A 1 87 ? -8.670 3.648 7.869 1.00 68.81 87 LEU A O 1
ATOM 712 N N . GLN A 1 88 ? -10.860 4.114 7.957 1.00 68.38 88 GLN A N 1
ATOM 713 C CA . GLN A 1 88 ? -10.884 4.802 6.661 1.00 68.38 88 GLN A CA 1
ATOM 714 C C . GLN A 1 88 ? -10.006 6.056 6.657 1.00 68.38 88 GLN A C 1
ATOM 716 O O . GLN A 1 88 ? -9.322 6.339 5.672 1.00 68.38 88 GLN A O 1
ATOM 721 N N . ARG A 1 89 ? -10.017 6.814 7.756 1.00 67.62 89 ARG A N 1
ATOM 722 C CA . ARG A 1 89 ? -9.189 8.009 7.905 1.00 67.62 89 ARG A CA 1
ATOM 723 C C . ARG A 1 89 ? -7.704 7.656 7.962 1.00 67.62 89 ARG A C 1
ATOM 725 O O . ARG A 1 89 ? -6.938 8.252 7.218 1.00 67.62 89 ARG A O 1
ATOM 732 N N . ILE A 1 90 ? -7.333 6.636 8.737 1.00 61.06 90 ILE A N 1
ATOM 733 C CA . ILE A 1 90 ? -5.966 6.102 8.807 1.00 61.06 90 ILE A CA 1
ATOM 734 C C . ILE A 1 90 ? -5.515 5.601 7.430 1.00 61.06 90 ILE A C 1
ATOM 736 O O . ILE A 1 90 ? -4.434 5.955 6.986 1.00 61.06 90 ILE A O 1
ATOM 740 N N . GLN A 1 91 ? -6.346 4.859 6.691 1.00 56.31 91 GLN A N 1
ATOM 741 C CA . GLN A 1 91 ? -5.999 4.413 5.333 1.00 56.31 91 GLN A CA 1
ATOM 742 C C . GLN A 1 91 ? -5.756 5.570 4.355 1.00 56.31 91 GLN A C 1
ATOM 744 O O . GLN A 1 91 ? -4.931 5.454 3.447 1.00 56.31 91 GLN A O 1
ATOM 749 N N . LYS A 1 92 ? -6.494 6.672 4.516 1.00 56.53 92 LYS A N 1
ATOM 750 C CA . LYS A 1 92 ? -6.352 7.872 3.688 1.00 56.53 92 LYS A CA 1
ATOM 751 C C . LYS A 1 92 ? -5.122 8.694 4.079 1.00 56.53 92 LYS A C 1
ATOM 753 O O . LYS A 1 92 ? -4.427 9.166 3.187 1.00 56.53 92 LYS A O 1
ATOM 758 N N . GLU A 1 93 ? -4.859 8.845 5.376 1.00 54.31 93 GLU A N 1
ATOM 759 C CA . GLU A 1 93 ? -3.680 9.539 5.916 1.00 54.31 93 GLU A CA 1
ATOM 760 C C . GLU A 1 93 ? -2.383 8.762 5.628 1.00 54.31 93 GLU A C 1
ATOM 762 O O . GLU A 1 93 ? -1.389 9.375 5.262 1.00 54.31 93 GLU A O 1
ATOM 767 N N . LEU A 1 94 ? -2.419 7.425 5.657 1.00 55.69 94 LEU A N 1
ATOM 768 C CA . LEU A 1 94 ? -1.302 6.547 5.275 1.00 55.69 94 LEU A CA 1
ATOM 769 C C . LEU A 1 94 ? -1.118 6.399 3.753 1.00 55.69 94 LEU A C 1
ATOM 771 O O . LEU A 1 94 ? -0.314 5.588 3.311 1.00 55.69 94 LEU A O 1
ATOM 775 N N . GLY A 1 95 ? -1.885 7.109 2.917 1.00 54.59 95 GLY A N 1
ATOM 776 C CA . GLY A 1 95 ? -1.661 7.115 1.466 1.00 54.59 95 GLY A CA 1
ATOM 777 C C . GLY A 1 95 ? -1.882 5.773 0.749 1.00 54.59 95 GLY A C 1
ATOM 778 O O . GLY A 1 95 ? -1.556 5.659 -0.428 1.00 54.59 95 GLY A O 1
ATOM 779 N N . LEU A 1 96 ? -2.501 4.769 1.383 1.00 55.44 96 LEU A N 1
ATOM 780 C CA . LEU A 1 96 ? -2.662 3.415 0.814 1.00 55.44 96 LEU A CA 1
ATOM 781 C C . LEU A 1 96 ? -3.499 3.385 -0.481 1.00 55.44 96 LEU A C 1
ATOM 783 O O . LEU A 1 96 ? -3.385 2.466 -1.288 1.00 55.44 96 LEU A O 1
ATOM 787 N N . SER A 1 97 ? -4.332 4.406 -0.705 1.00 52.84 97 SER A N 1
ATOM 788 C CA . SER A 1 97 ? -5.074 4.599 -1.964 1.00 52.84 97 SER A CA 1
ATOM 789 C C . SER A 1 97 ? -4.251 5.242 -3.096 1.00 52.84 97 SER A C 1
ATOM 791 O O . SER A 1 97 ? -4.671 5.178 -4.254 1.00 52.84 97 SER A O 1
ATOM 793 N N . GLY A 1 98 ? -3.101 5.846 -2.769 1.00 59.97 98 GLY A N 1
ATOM 794 C CA . GLY A 1 98 ? -2.109 6.375 -3.709 1.00 59.97 98 GLY A CA 1
ATOM 795 C C . GLY A 1 98 ? -1.400 5.244 -4.442 1.00 59.97 98 GLY A C 1
ATOM 796 O O . GLY A 1 98 ? -1.564 5.120 -5.645 1.00 59.97 98 GLY A O 1
ATOM 797 N N . PHE A 1 99 ? -0.767 4.311 -3.729 1.00 65.69 99 PHE A N 1
ATOM 798 C CA . PHE A 1 99 ? 0.003 3.196 -4.309 1.00 65.69 99 PHE A CA 1
ATOM 799 C C . PHE A 1 99 ? -0.620 2.504 -5.533 1.00 65.69 99 PHE A C 1
ATOM 801 O O . PHE A 1 99 ? 0.049 2.286 -6.543 1.00 65.69 99 PHE A O 1
ATOM 808 N N . VAL A 1 100 ? -1.921 2.201 -5.489 1.00 68.06 100 VAL A N 1
ATOM 809 C CA . VAL A 1 100 ? -2.637 1.546 -6.601 1.00 68.06 100 VAL A CA 1
ATOM 810 C C . VAL A 1 100 ? -2.736 2.445 -7.843 1.00 68.06 100 VAL A C 1
ATOM 812 O O . VAL A 1 100 ? -2.737 1.958 -8.978 1.00 68.06 100 VAL A O 1
ATOM 815 N N . LYS A 1 101 ? -2.861 3.763 -7.664 1.00 76.00 101 LYS A N 1
ATOM 816 C CA . LYS A 1 101 ? -2.866 4.729 -8.769 1.00 76.00 101 LYS A CA 1
ATOM 817 C C . LYS A 1 101 ? -1.473 4.867 -9.380 1.00 76.00 101 LYS A C 1
ATOM 819 O O . LYS A 1 101 ? -1.378 4.830 -10.610 1.00 76.00 101 LYS A O 1
ATOM 824 N N . GLU A 1 102 ? -0.428 4.954 -8.562 1.00 77.25 102 GLU A N 1
ATOM 825 C CA . GLU A 1 102 ? 0.930 5.209 -9.046 1.00 77.25 102 GLU A CA 1
ATOM 826 C C . GLU A 1 102 ? 1.448 3.971 -9.791 1.00 77.25 102 GLU A C 1
ATOM 828 O O . GLU A 1 102 ? 1.944 4.082 -10.912 1.00 77.25 102 GLU A O 1
ATOM 833 N N . GLN A 1 103 ? 1.158 2.771 -9.279 1.00 79.62 103 GLN A N 1
ATOM 834 C CA . GLN A 1 103 ? 1.457 1.510 -9.963 1.00 79.62 103 GLN A CA 1
ATOM 835 C C . GLN A 1 103 ? 0.799 1.434 -11.354 1.00 79.62 103 GLN A C 1
ATOM 837 O O . GLN A 1 103 ? 1.449 1.127 -12.357 1.00 79.62 103 GLN A O 1
ATOM 842 N N . LYS A 1 104 ? -0.494 1.780 -11.458 1.00 84.81 104 LYS A N 1
ATOM 843 C CA . LYS A 1 104 ? -1.203 1.833 -12.750 1.00 84.81 104 LYS A CA 1
ATOM 844 C C . LYS A 1 104 ? -0.621 2.872 -13.703 1.00 84.81 104 LYS A C 1
ATOM 846 O O . LYS A 1 104 ? -0.833 2.766 -14.913 1.00 84.81 104 LYS A O 1
ATOM 851 N N . LYS A 1 105 ? 0.013 3.924 -13.186 1.00 88.81 105 LYS A N 1
ATOM 852 C CA . LYS A 1 105 ? 0.685 4.934 -14.004 1.00 88.81 105 LYS A CA 1
ATOM 853 C C . LYS A 1 105 ? 2.027 4.406 -14.517 1.00 88.81 105 LYS A C 1
ATOM 855 O O . LYS A 1 105 ? 2.264 4.491 -15.719 1.00 88.81 105 LYS A O 1
ATOM 860 N N . LEU A 1 106 ? 2.825 3.770 -13.660 1.00 87.94 106 LEU A N 1
ATOM 861 C CA . LEU A 1 106 ? 4.096 3.136 -14.033 1.00 87.94 106 LEU A CA 1
ATOM 862 C C . LEU A 1 106 ? 3.912 2.070 -15.125 1.00 87.94 106 LEU A C 1
ATOM 864 O O . LEU A 1 106 ? 4.603 2.108 -16.139 1.00 87.94 106 LEU A O 1
ATOM 868 N N . LEU A 1 107 ? 2.912 1.188 -14.999 1.00 88.50 107 LEU A N 1
ATOM 869 C CA . LEU A 1 107 ? 2.595 0.197 -16.042 1.00 88.50 107 LEU A CA 1
ATOM 870 C C . LEU A 1 107 ? 2.215 0.836 -17.388 1.00 88.50 107 LEU A C 1
ATOM 872 O O . LEU A 1 107 ? 2.574 0.325 -18.453 1.00 88.50 107 LEU A O 1
ATOM 876 N N . ARG A 1 108 ? 1.484 1.958 -17.358 1.00 91.44 108 ARG A N 1
ATOM 877 C CA . ARG A 1 108 ? 1.109 2.695 -18.574 1.00 91.44 108 ARG A CA 1
ATOM 878 C C . ARG A 1 108 ? 2.331 3.302 -19.257 1.00 91.44 108 ARG A C 1
ATOM 880 O O . ARG A 1 108 ? 2.458 3.150 -20.469 1.00 91.44 108 ARG A O 1
ATOM 887 N N . LEU A 1 109 ? 3.223 3.926 -18.489 1.00 88.56 109 LEU A N 1
ATOM 888 C CA . LEU A 1 109 ? 4.477 4.484 -19.001 1.00 88.56 109 LEU A CA 1
ATOM 889 C C . LEU A 1 109 ? 5.377 3.388 -19.584 1.00 88.56 109 LEU A C 1
ATOM 891 O O . LEU A 1 109 ? 5.880 3.543 -20.692 1.00 88.56 109 LEU A O 1
ATOM 895 N N . LEU A 1 110 ? 5.498 2.240 -18.908 1.00 89.19 110 LEU A N 1
ATOM 896 C CA . LEU A 1 110 ? 6.248 1.090 -19.423 1.00 89.19 110 LEU A CA 1
ATOM 897 C C . LEU A 1 110 ? 5.707 0.609 -20.777 1.00 89.19 110 LEU A C 1
ATOM 899 O O . LEU A 1 110 ? 6.465 0.429 -21.725 1.00 89.19 110 LEU A O 1
ATOM 903 N N . THR A 1 111 ? 4.385 0.481 -20.897 1.00 87.94 111 THR A N 1
ATOM 904 C CA . THR A 1 111 ? 3.735 0.058 -22.150 1.00 87.94 111 THR A CA 1
ATOM 905 C C . THR A 1 111 ? 3.990 1.054 -23.293 1.00 87.94 111 THR A C 1
ATOM 907 O O . THR A 1 111 ? 4.127 0.667 -24.456 1.00 87.94 111 THR A O 1
ATOM 910 N N . GLN A 1 112 ? 4.051 2.355 -22.989 1.00 88.50 112 GLN A N 1
ATOM 911 C CA . GLN A 1 112 ? 4.382 3.387 -23.976 1.00 88.50 112 GLN A CA 1
ATOM 912 C C . GLN A 1 112 ? 5.844 3.285 -24.430 1.00 88.50 112 GLN A C 1
ATOM 914 O O . GLN A 1 112 ? 6.095 3.275 -25.639 1.00 88.50 112 GLN A O 1
ATOM 919 N N . ILE A 1 113 ? 6.772 3.100 -23.485 1.00 85.81 113 ILE A N 1
ATOM 920 C CA . ILE A 1 113 ? 8.199 2.895 -23.759 1.00 85.81 113 ILE A CA 1
ATOM 921 C C . ILE A 1 113 ? 8.401 1.669 -24.656 1.00 85.81 113 ILE A C 1
ATOM 923 O O . ILE A 1 113 ? 9.096 1.769 -25.667 1.00 85.81 113 ILE A O 1
ATOM 927 N N . GLU A 1 114 ? 7.754 0.539 -24.355 1.00 83.62 114 GLU A N 1
ATOM 928 C CA . GLU A 1 114 ? 7.821 -0.690 -25.163 1.00 83.62 114 GLU A CA 1
ATOM 929 C C . GLU A 1 114 ? 7.338 -0.445 -26.601 1.00 83.62 114 GLU A C 1
ATOM 931 O O . GLU A 1 114 ? 8.012 -0.805 -27.574 1.00 83.62 114 GLU A O 1
ATOM 936 N N . LYS A 1 115 ? 6.188 0.224 -26.757 1.00 82.94 115 LYS A N 1
ATOM 937 C CA . LYS A 1 115 ? 5.591 0.515 -28.066 1.00 82.94 115 LYS A CA 1
ATOM 938 C C . LYS A 1 115 ? 6.482 1.433 -28.904 1.00 82.94 115 LYS A C 1
ATOM 940 O O . LYS A 1 115 ? 6.725 1.168 -30.086 1.00 82.94 115 LYS A O 1
ATOM 945 N N . HIS A 1 116 ? 6.969 2.517 -28.309 1.00 81.31 116 HIS A N 1
ATOM 946 C CA . HIS A 1 116 ? 7.795 3.499 -29.003 1.00 81.31 116 HIS A CA 1
ATOM 947 C C . HIS A 1 116 ? 9.199 2.973 -29.305 1.00 81.31 116 HIS A C 1
ATOM 949 O O . HIS A 1 116 ? 9.735 3.275 -30.369 1.00 81.31 116 HIS A O 1
ATOM 955 N N . SER A 1 117 ? 9.756 2.121 -28.448 1.00 74.38 117 SER A N 1
ATOM 956 C CA . SER A 1 117 ? 11.056 1.485 -28.684 1.00 74.38 117 SER A CA 1
ATOM 957 C C . SER A 1 117 ? 10.981 0.429 -29.794 1.00 74.38 117 SER A C 1
ATOM 959 O O . SER A 1 117 ? 11.769 0.474 -30.740 1.00 74.38 117 SER A O 1
ATOM 961 N N . SER A 1 118 ? 9.954 -0.429 -29.778 1.00 69.62 118 SER A N 1
ATOM 962 C CA . SER A 1 118 ? 9.764 -1.494 -30.782 1.00 69.62 118 SER A CA 1
ATOM 963 C C . SER A 1 118 ? 9.516 -0.954 -32.197 1.00 69.62 118 SER A C 1
ATOM 965 O O . SER A 1 118 ? 10.010 -1.490 -33.189 1.00 69.62 118 SER A O 1
ATOM 967 N N . SER A 1 119 ? 8.776 0.153 -32.316 1.00 66.31 119 SER A N 1
ATOM 968 C CA . SER A 1 119 ? 8.460 0.764 -33.617 1.00 66.31 119 SER A CA 1
ATOM 969 C C . SER A 1 119 ? 9.682 1.358 -34.345 1.00 66.31 119 SER A C 1
ATOM 971 O O . SER A 1 119 ? 9.681 1.464 -35.575 1.00 66.31 119 SER A O 1
ATOM 973 N N . ARG A 1 120 ? 10.771 1.667 -33.625 1.00 62.81 120 ARG A N 1
ATOM 974 C CA . ARG A 1 120 ? 11.961 2.322 -34.193 1.00 62.81 120 ARG A CA 1
ATOM 975 C C . ARG A 1 120 ? 12.936 1.370 -34.874 1.00 62.81 120 ARG A C 1
ATOM 977 O O . ARG A 1 120 ? 13.542 1.773 -35.864 1.00 62.81 120 ARG A O 1
ATOM 984 N N . GLY A 1 121 ? 13.041 0.111 -34.440 1.00 60.06 121 GLY A N 1
ATOM 985 C CA . GLY A 1 121 ? 13.821 -0.902 -35.170 1.00 60.06 121 GLY A CA 1
ATOM 986 C C . GLY A 1 121 ? 13.292 -1.107 -36.598 1.00 60.06 121 GLY A C 1
ATOM 987 O O . GLY A 1 121 ? 14.055 -1.206 -37.563 1.00 60.06 121 GLY A O 1
ATOM 988 N N . HIS A 1 122 ? 11.964 -1.059 -36.752 1.00 59.16 122 HIS A N 1
ATOM 989 C CA . HIS A 1 122 ? 11.296 -1.095 -38.051 1.00 59.16 122 HIS A CA 1
ATOM 990 C C . HIS A 1 122 ? 11.516 0.198 -38.859 1.00 59.16 122 HIS A C 1
ATOM 992 O O . HIS A 1 122 ? 11.894 0.142 -40.032 1.00 59.16 122 HIS A O 1
ATOM 998 N N . GLU A 1 123 ? 11.344 1.367 -38.233 1.00 63.09 123 GLU A N 1
ATOM 999 C CA . GLU A 1 123 ? 11.514 2.672 -38.889 1.00 63.09 123 GLU A CA 1
ATOM 1000 C C . GLU A 1 123 ? 12.965 2.927 -39.343 1.00 63.09 123 GLU A C 1
ATOM 1002 O O . GLU A 1 123 ? 13.194 3.481 -40.422 1.00 63.09 123 GLU A O 1
ATOM 1007 N N . TYR A 1 124 ? 13.955 2.474 -38.569 1.00 62.41 124 TYR A N 1
ATOM 1008 C CA . TYR A 1 124 ? 15.371 2.574 -38.918 1.00 62.41 124 TYR A CA 1
ATOM 1009 C C . TYR A 1 124 ? 15.707 1.720 -40.148 1.00 62.41 124 TYR A C 1
ATOM 1011 O O . TYR A 1 124 ? 16.276 2.249 -41.105 1.00 62.41 124 TYR A O 1
ATOM 1019 N N . ARG A 1 125 ? 15.259 0.450 -40.201 1.00 59.53 125 ARG A N 1
ATOM 1020 C CA . ARG A 1 125 ? 15.392 -0.405 -41.404 1.00 59.53 125 ARG A CA 1
ATOM 1021 C C . ARG A 1 125 ? 14.745 0.232 -42.637 1.00 59.53 125 ARG A C 1
ATOM 1023 O O . ARG A 1 125 ? 15.317 0.182 -43.726 1.00 59.53 125 ARG A O 1
ATOM 1030 N N . LEU A 1 126 ? 13.573 0.850 -42.478 1.00 65.31 126 LEU A N 1
ATOM 1031 C CA . LEU A 1 126 ? 12.863 1.559 -43.550 1.00 65.31 126 LEU A CA 1
ATOM 1032 C C . LEU A 1 126 ? 13.613 2.806 -44.037 1.00 65.31 126 LEU A C 1
ATOM 1034 O O . LEU A 1 126 ? 13.755 3.000 -45.246 1.00 65.31 126 LEU A O 1
ATOM 1038 N N . ARG A 1 127 ? 14.124 3.639 -43.122 1.00 66.75 127 ARG A N 1
ATOM 1039 C CA . ARG A 1 127 ? 14.941 4.817 -43.463 1.00 66.75 127 ARG A CA 1
ATOM 1040 C C . ARG A 1 127 ? 16.228 4.425 -44.177 1.00 66.75 127 ARG A C 1
ATOM 1042 O O . ARG A 1 127 ? 16.580 5.082 -45.156 1.00 66.75 127 ARG A O 1
ATOM 1049 N N . LEU A 1 128 ? 16.887 3.354 -43.735 1.00 63.03 128 LEU A N 1
ATOM 1050 C CA . LEU A 1 128 ? 18.081 2.819 -44.386 1.00 63.03 128 LEU A CA 1
ATOM 1051 C C . LEU A 1 128 ? 17.769 2.374 -45.818 1.00 63.03 128 LEU A C 1
ATOM 1053 O O . LEU A 1 128 ? 18.383 2.884 -46.751 1.00 63.03 128 LEU A O 1
ATOM 1057 N N . LYS A 1 129 ? 16.732 1.544 -46.014 1.00 65.31 129 LYS A N 1
ATOM 1058 C CA . LYS A 1 129 ? 16.266 1.122 -47.351 1.00 65.31 129 LYS A CA 1
ATOM 1059 C C . LYS A 1 129 ? 15.919 2.299 -48.263 1.00 65.31 129 LYS A C 1
ATOM 1061 O O . LYS A 1 129 ? 16.196 2.264 -49.460 1.00 65.31 129 LYS A O 1
ATOM 1066 N N . LYS A 1 130 ? 15.309 3.355 -47.717 1.00 69.50 130 LYS A N 1
ATOM 1067 C CA . LYS A 1 130 ? 14.967 4.561 -48.483 1.00 69.50 130 LYS A CA 1
ATOM 1068 C C . LYS A 1 130 ? 16.214 5.345 -48.898 1.00 69.50 130 LYS A C 1
ATOM 1070 O O . LYS A 1 130 ? 16.252 5.856 -50.011 1.00 69.50 130 LYS A O 1
ATOM 1075 N N . ARG A 1 131 ? 17.241 5.397 -48.044 1.00 62.75 131 ARG A N 1
ATOM 1076 C CA . ARG A 1 131 ? 18.537 6.019 -48.350 1.00 62.75 131 ARG A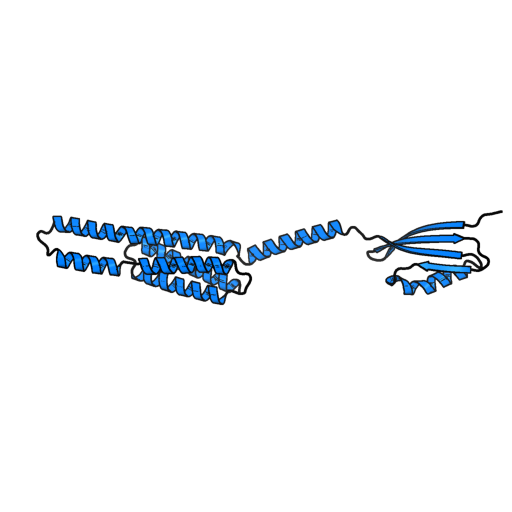 CA 1
ATOM 1077 C C . ARG A 1 131 ? 19.318 5.201 -49.393 1.00 62.75 131 ARG A C 1
ATOM 1079 O O . ARG A 1 131 ? 19.852 5.794 -50.319 1.00 62.75 131 ARG A O 1
ATOM 1086 N N . MET A 1 132 ? 19.256 3.864 -49.341 1.00 59.91 132 MET A N 1
ATOM 1087 C CA . MET A 1 132 ? 19.856 2.961 -50.346 1.00 59.91 132 MET A CA 1
ATOM 1088 C C . MET A 1 132 ? 19.363 3.237 -51.772 1.00 59.91 132 MET A C 1
ATOM 1090 O O . MET A 1 132 ? 20.143 3.193 -52.714 1.00 59.91 132 MET A O 1
ATOM 1094 N N . ARG A 1 133 ? 18.081 3.589 -51.939 1.00 64.81 133 ARG A N 1
ATOM 1095 C CA . ARG A 1 133 ? 17.527 3.973 -53.248 1.00 64.81 133 ARG A CA 1
ATOM 1096 C C . ARG A 1 133 ? 18.071 5.300 -53.793 1.00 64.81 133 ARG A C 1
ATOM 1098 O O . ARG A 1 133 ? 17.890 5.557 -54.976 1.00 64.81 133 ARG A O 1
ATOM 1105 N N . MET A 1 134 ? 18.691 6.140 -52.959 1.00 63.31 134 MET A N 1
ATOM 1106 C CA . MET A 1 134 ? 19.125 7.494 -53.333 1.00 63.31 134 MET A CA 1
ATOM 1107 C C . MET A 1 134 ? 20.639 7.641 -53.551 1.00 63.31 134 MET A C 1
ATOM 1109 O O . MET A 1 134 ? 21.039 8.601 -54.198 1.00 63.31 134 MET A O 1
ATOM 1113 N N . THR A 1 135 ? 21.484 6.740 -53.033 1.00 58.62 135 THR A N 1
ATOM 1114 C CA . THR A 1 135 ? 22.957 6.929 -53.002 1.00 58.62 135 THR A CA 1
ATOM 1115 C C . THR A 1 135 ? 23.792 5.932 -53.823 1.00 58.62 135 THR A C 1
ATOM 1117 O O . THR A 1 135 ? 25.014 5.955 -53.723 1.00 58.62 135 THR A O 1
ATOM 1120 N N . GLY A 1 136 ? 23.187 5.105 -54.683 1.00 63.12 136 GLY A N 1
ATOM 1121 C CA . GLY A 1 136 ? 23.929 4.165 -55.546 1.00 63.12 136 GLY A CA 1
ATOM 1122 C C . GLY A 1 136 ? 24.380 2.877 -54.830 1.00 63.12 136 GLY A C 1
ATOM 1123 O O . GLY A 1 136 ? 23.894 2.607 -53.730 1.00 63.12 136 GLY A O 1
ATOM 1124 N N . PRO A 1 137 ? 25.244 2.040 -55.448 1.00 58.22 137 PRO A N 1
ATOM 1125 C CA . PRO A 1 137 ? 25.618 0.735 -54.905 1.00 58.22 137 PRO A CA 1
ATOM 1126 C C . PRO A 1 137 ? 26.476 0.916 -53.652 1.00 58.22 137 PRO A C 1
ATOM 1128 O O . PRO A 1 137 ? 27.642 1.298 -53.724 1.00 58.22 137 PRO A O 1
ATOM 1131 N N . VAL A 1 138 ? 25.879 0.657 -52.492 1.00 62.47 138 VAL A N 1
ATOM 1132 C CA . VAL A 1 138 ? 26.581 0.609 -51.209 1.00 62.47 138 VAL A CA 1
ATOM 1133 C C . VAL A 1 138 ? 26.694 -0.846 -50.775 1.00 62.47 138 VAL A C 1
ATOM 1135 O O . VAL A 1 138 ? 25.773 -1.626 -51.012 1.00 62.47 138 VAL A O 1
ATOM 1138 N N . ASP A 1 139 ? 27.814 -1.201 -50.148 1.00 69.31 139 ASP A N 1
ATOM 1139 C CA . ASP A 1 139 ? 28.059 -2.531 -49.590 1.00 69.31 139 ASP A CA 1
ATOM 1140 C C . ASP A 1 139 ? 26.961 -2.906 -48.577 1.00 69.31 139 ASP A C 1
ATOM 1142 O O . ASP A 1 139 ? 26.874 -2.369 -47.465 1.00 69.31 139 ASP A O 1
ATOM 1146 N N . GLU A 1 140 ? 26.087 -3.816 -49.003 1.00 65.88 140 GLU A N 1
ATOM 1147 C CA . GLU A 1 140 ? 24.903 -4.247 -48.269 1.00 65.88 140 GLU A CA 1
ATOM 1148 C C . GLU A 1 140 ? 25.273 -4.974 -46.967 1.00 65.88 140 GLU A C 1
ATOM 1150 O O . GLU A 1 140 ? 24.539 -4.867 -45.979 1.00 65.88 140 GLU A O 1
ATOM 1155 N N . GLN A 1 141 ? 26.437 -5.638 -46.906 1.00 69.00 141 GLN A N 1
ATOM 1156 C CA . GLN A 1 141 ? 26.898 -6.324 -45.696 1.00 69.00 141 GLN A CA 1
ATOM 1157 C C . GLN A 1 141 ? 27.328 -5.332 -44.614 1.00 69.00 141 GLN A C 1
ATOM 1159 O O . GLN A 1 141 ? 26.875 -5.444 -43.473 1.00 69.00 141 GLN A O 1
ATOM 1164 N N . ARG A 1 142 ? 28.131 -4.318 -44.963 1.00 67.50 142 ARG A N 1
ATOM 1165 C CA . ARG A 1 142 ? 28.617 -3.321 -43.991 1.00 67.50 142 ARG A CA 1
ATOM 1166 C C . ARG A 1 142 ? 27.476 -2.496 -43.393 1.00 67.50 142 ARG A C 1
ATOM 1168 O O . ARG A 1 142 ? 27.453 -2.241 -42.192 1.00 67.50 142 ARG A O 1
ATOM 1175 N N . ILE A 1 143 ? 26.479 -2.156 -44.210 1.00 64.06 143 ILE A N 1
ATOM 1176 C CA . ILE A 1 143 ? 25.265 -1.454 -43.768 1.00 64.06 143 ILE A CA 1
ATOM 1177 C C . ILE A 1 143 ? 24.391 -2.336 -42.878 1.00 64.06 143 ILE A C 1
ATOM 1179 O O . ILE A 1 143 ? 23.878 -1.861 -41.866 1.00 64.06 143 ILE A O 1
ATOM 1183 N N . THR A 1 144 ? 24.190 -3.604 -43.244 1.00 64.38 144 THR A N 1
ATOM 1184 C CA . THR A 1 144 ? 23.394 -4.529 -42.424 1.00 64.38 144 THR A CA 1
ATOM 1185 C C . THR A 1 144 ? 24.035 -4.709 -41.051 1.00 64.38 144 THR A C 1
ATOM 1187 O O . THR A 1 144 ? 23.330 -4.735 -40.045 1.00 64.38 144 THR A O 1
ATOM 1190 N N . GLN A 1 145 ? 25.368 -4.742 -41.001 1.00 68.81 145 GLN A N 1
ATOM 1191 C CA . GLN A 1 145 ? 26.126 -4.831 -39.762 1.00 68.81 145 GLN A CA 1
ATOM 1192 C C . GLN A 1 145 ? 26.046 -3.545 -38.925 1.00 68.81 145 GLN A C 1
ATOM 1194 O O . GLN A 1 145 ? 25.741 -3.621 -37.739 1.00 68.81 145 GLN A O 1
ATOM 1199 N N . GLU A 1 146 ? 26.216 -2.359 -39.520 1.00 65.38 146 GLU A N 1
ATOM 1200 C CA . GLU A 1 146 ? 26.016 -1.080 -38.814 1.00 65.38 146 GLU A CA 1
ATOM 1201 C C . GLU A 1 146 ? 24.575 -0.917 -38.306 1.00 65.38 146 GLU A C 1
ATOM 1203 O O . GLU A 1 146 ? 24.356 -0.428 -37.197 1.00 65.38 146 GLU A O 1
ATOM 1208 N N . ALA A 1 147 ? 23.587 -1.368 -39.081 1.00 62.28 147 ALA A N 1
ATOM 1209 C CA . ALA A 1 147 ? 22.185 -1.336 -38.690 1.00 62.28 147 ALA A CA 1
ATOM 1210 C C . ALA A 1 147 ? 21.856 -2.315 -37.565 1.00 62.28 147 ALA A C 1
ATOM 1212 O O . ALA A 1 147 ? 21.058 -1.977 -36.694 1.00 62.28 147 ALA A O 1
ATOM 1213 N N . ALA A 1 148 ? 22.466 -3.501 -37.574 1.00 65.06 148 ALA A N 1
ATOM 1214 C CA . ALA A 1 148 ? 22.356 -4.468 -36.491 1.00 65.06 148 ALA A CA 1
ATOM 1215 C C . ALA A 1 148 ? 22.970 -3.906 -35.202 1.00 65.06 148 ALA A C 1
ATOM 1217 O O . ALA A 1 148 ? 22.287 -3.866 -34.186 1.00 65.06 148 ALA A O 1
ATOM 1218 N N . ILE A 1 149 ? 24.186 -3.351 -35.272 1.00 67.44 149 ILE A N 1
ATOM 1219 C CA . ILE A 1 149 ? 24.864 -2.722 -34.127 1.00 67.44 149 ILE A CA 1
ATOM 1220 C C . ILE A 1 149 ? 24.054 -1.532 -33.588 1.00 67.44 149 ILE A C 1
ATOM 1222 O O . ILE A 1 149 ? 23.939 -1.345 -32.377 1.00 67.44 149 ILE A O 1
ATOM 1226 N N . ALA A 1 150 ? 23.479 -0.707 -34.467 1.00 62.66 150 ALA A N 1
ATOM 1227 C CA . ALA A 1 150 ? 22.650 0.427 -34.065 1.00 62.66 150 ALA A CA 1
ATOM 1228 C C . ALA A 1 150 ? 21.306 -0.008 -33.457 1.00 62.66 150 ALA A C 1
ATOM 1230 O O . ALA A 1 150 ? 20.837 0.631 -32.515 1.00 62.66 150 ALA A O 1
ATOM 1231 N N . ALA A 1 151 ? 20.695 -1.076 -33.978 1.00 64.44 151 ALA A N 1
ATOM 1232 C CA . ALA A 1 151 ? 19.474 -1.653 -33.425 1.00 64.44 151 ALA A CA 1
ATOM 1233 C C . ALA A 1 151 ? 19.730 -2.274 -32.048 1.00 64.44 151 ALA A C 1
ATOM 1235 O O . ALA A 1 151 ? 18.977 -1.999 -31.124 1.00 64.44 151 ALA A O 1
ATOM 1236 N N . GLU A 1 152 ? 20.823 -3.017 -31.894 1.00 63.41 152 GLU A N 1
ATOM 1237 C CA . GLU A 1 152 ? 21.241 -3.642 -30.636 1.00 63.41 152 GLU A CA 1
ATOM 1238 C C . GLU A 1 152 ? 21.574 -2.596 -29.560 1.00 63.41 152 GLU A C 1
ATOM 1240 O O . GLU A 1 152 ? 21.135 -2.706 -28.420 1.00 63.41 152 GLU A O 1
ATOM 1245 N N . ARG A 1 153 ? 22.255 -1.498 -29.924 1.00 64.56 153 ARG A N 1
ATOM 1246 C CA . ARG A 1 153 ? 22.508 -0.373 -29.001 1.00 64.56 153 ARG A CA 1
ATOM 1247 C C . ARG A 1 153 ? 21.249 0.385 -28.577 1.00 64.56 153 ARG A C 1
ATOM 1249 O O . ARG A 1 153 ? 21.267 1.032 -27.533 1.00 64.56 153 ARG A O 1
ATOM 1256 N N . ALA A 1 154 ? 20.198 0.359 -29.393 1.00 64.19 154 ALA A N 1
ATOM 1257 C CA . ALA A 1 154 ? 18.924 1.016 -29.110 1.00 64.19 154 ALA A CA 1
ATOM 1258 C C . ALA A 1 154 ? 17.883 0.060 -28.502 1.00 64.19 154 ALA A C 1
ATOM 1260 O O . ALA A 1 154 ? 16.773 0.504 -28.199 1.00 64.19 154 ALA A O 1
ATOM 1261 N N . ASP A 1 155 ? 18.217 -1.225 -28.354 1.00 77.19 155 ASP A N 1
ATOM 1262 C CA . ASP A 1 155 ? 17.312 -2.230 -27.819 1.00 77.19 155 ASP A CA 1
ATOM 1263 C C . ASP A 1 155 ? 17.243 -2.133 -26.292 1.00 77.19 155 ASP A C 1
ATOM 1265 O O . ASP A 1 155 ? 18.249 -2.241 -25.582 1.00 77.19 155 ASP A O 1
ATOM 1269 N N . VAL A 1 156 ? 16.024 -1.900 -25.811 1.00 82.44 156 VAL A N 1
ATOM 1270 C CA . VAL A 1 156 ? 15.672 -1.791 -24.390 1.00 82.44 156 VAL A CA 1
ATOM 1271 C C . VAL A 1 156 ? 14.779 -2.948 -23.930 1.00 82.44 156 VAL A C 1
ATOM 1273 O O . VAL A 1 156 ? 14.168 -2.882 -22.864 1.00 82.44 156 VAL A O 1
ATOM 1276 N N . THR A 1 157 ? 14.627 -3.986 -24.761 1.00 81.19 157 THR A N 1
ATOM 1277 C CA . THR A 1 157 ? 13.696 -5.093 -24.510 1.00 81.19 157 THR A CA 1
ATOM 1278 C C . THR A 1 157 ? 14.004 -5.780 -23.185 1.00 81.19 157 THR A C 1
ATOM 1280 O O . THR A 1 157 ? 13.098 -5.988 -22.380 1.00 81.19 157 THR A O 1
ATOM 1283 N N . GLU A 1 158 ? 15.276 -6.071 -22.916 1.00 81.94 158 GLU A N 1
ATOM 1284 C CA . GLU A 1 158 ? 15.697 -6.715 -21.672 1.00 81.94 158 GLU A CA 1
ATOM 1285 C C . GLU A 1 158 ? 15.316 -5.881 -20.441 1.00 81.94 158 GLU A C 1
ATOM 1287 O O . GLU A 1 158 ? 14.704 -6.401 -19.506 1.00 81.94 158 GLU A O 1
ATOM 1292 N N . GLU A 1 159 ? 15.587 -4.576 -20.474 1.00 90.31 159 GLU A N 1
ATOM 1293 C CA . GLU A 1 159 ? 15.256 -3.660 -19.387 1.00 90.31 159 GLU A CA 1
ATOM 1294 C C . GLU A 1 159 ? 13.739 -3.553 -19.183 1.00 90.31 159 GLU A C 1
ATOM 1296 O O . GLU A 1 159 ? 13.260 -3.560 -18.050 1.00 90.31 159 GLU A O 1
ATOM 1301 N N . THR A 1 160 ? 12.951 -3.498 -20.264 1.00 86.25 160 THR A N 1
ATOM 1302 C CA . THR A 1 160 ? 11.482 -3.445 -20.158 1.00 86.25 160 THR A CA 1
ATOM 1303 C C . THR A 1 160 ? 10.887 -4.728 -19.575 1.00 86.25 160 THR A C 1
ATOM 1305 O O . THR A 1 160 ? 9.972 -4.653 -18.753 1.00 86.25 160 THR A O 1
ATOM 1308 N N . VAL A 1 161 ? 11.439 -5.897 -19.924 1.00 85.12 161 VAL A N 1
ATOM 1309 C CA . VAL A 1 161 ? 11.021 -7.194 -19.368 1.00 85.12 161 VAL A CA 1
ATOM 1310 C C . VAL A 1 161 ? 11.348 -7.271 -17.878 1.00 85.12 161 VAL A C 1
ATOM 1312 O O . VAL A 1 161 ? 10.474 -7.614 -17.083 1.00 85.12 161 VAL A O 1
ATOM 1315 N N . ARG A 1 162 ? 12.564 -6.890 -17.470 1.00 90.62 162 ARG A N 1
ATOM 1316 C CA . ARG A 1 162 ? 12.946 -6.862 -16.048 1.00 90.62 162 ARG A CA 1
ATOM 1317 C C . ARG A 1 162 ? 12.096 -5.878 -15.250 1.00 90.62 162 ARG A C 1
ATOM 1319 O O . ARG A 1 162 ? 11.571 -6.226 -14.194 1.00 90.62 162 ARG A O 1
ATOM 1326 N N . LEU A 1 163 ? 11.893 -4.672 -15.780 1.00 90.81 163 LEU A N 1
ATOM 1327 C CA . LEU A 1 163 ? 11.078 -3.634 -15.151 1.00 90.81 163 LEU A CA 1
ATOM 1328 C C . LEU A 1 163 ? 9.622 -4.086 -14.960 1.00 90.81 163 LEU A C 1
ATOM 1330 O O . LEU A 1 163 ? 9.021 -3.805 -13.922 1.00 90.81 163 LEU A O 1
ATOM 1334 N N . ARG A 1 164 ? 9.071 -4.844 -15.917 1.00 90.25 164 ARG A N 1
ATOM 1335 C CA . ARG A 1 164 ? 7.758 -5.489 -15.793 1.00 90.25 164 ARG A CA 1
ATOM 1336 C C . ARG A 1 164 ? 7.729 -6.500 -14.650 1.00 90.25 164 ARG A C 1
ATOM 1338 O O . ARG A 1 164 ? 6.840 -6.413 -13.807 1.00 90.25 164 ARG A O 1
ATOM 1345 N N . SER A 1 165 ? 8.713 -7.396 -14.572 1.00 91.50 165 SER A N 1
ATOM 1346 C CA . SER A 1 165 ? 8.811 -8.369 -13.476 1.00 91.50 165 SER A CA 1
ATOM 1347 C C . SER A 1 165 ? 8.945 -7.696 -12.105 1.00 91.50 165 SER A C 1
ATOM 1349 O O . SER A 1 165 ? 8.323 -8.138 -11.142 1.00 91.50 165 SER A O 1
ATOM 1351 N N . HIS A 1 166 ? 9.687 -6.588 -12.003 1.00 92.38 166 HIS A N 1
ATOM 1352 C CA . HIS A 1 166 ? 9.767 -5.814 -10.762 1.00 92.38 166 HIS A CA 1
ATOM 1353 C C . HIS A 1 166 ? 8.424 -5.180 -10.370 1.00 92.38 166 HIS A C 1
ATOM 1355 O O . HIS A 1 166 ? 8.069 -5.200 -9.194 1.00 92.38 166 HIS A O 1
ATOM 1361 N N . LEU A 1 167 ? 7.654 -4.657 -11.332 1.00 88.81 167 LEU A N 1
ATOM 1362 C CA . LEU A 1 167 ? 6.315 -4.104 -11.080 1.00 88.81 167 LEU A CA 1
ATOM 1363 C C . LEU A 1 167 ? 5.295 -5.174 -10.656 1.00 88.81 167 LEU A C 1
ATOM 1365 O O . LEU A 1 167 ? 4.414 -4.889 -9.842 1.00 88.81 167 LEU A O 1
ATOM 1369 N N . GLU A 1 168 ? 5.405 -6.390 -11.190 1.00 89.56 168 GLU A N 1
ATOM 1370 C CA . GLU A 1 168 ? 4.586 -7.538 -10.776 1.00 89.56 168 GLU A CA 1
ATOM 1371 C C . GLU A 1 168 ? 4.930 -7.982 -9.347 1.00 89.56 168 GLU A C 1
ATOM 1373 O O . GLU A 1 168 ? 4.039 -8.194 -8.520 1.00 89.56 168 GLU A O 1
ATOM 1378 N N . GLU A 1 169 ? 6.221 -8.050 -9.015 1.00 89.19 169 GLU A N 1
ATOM 1379 C CA . GLU A 1 169 ? 6.678 -8.368 -7.660 1.00 89.19 169 GLU A CA 1
ATOM 1380 C C . GLU A 1 169 ? 6.279 -7.277 -6.652 1.00 89.19 169 GLU A C 1
ATOM 1382 O O . GLU A 1 169 ? 5.859 -7.585 -5.535 1.00 89.19 169 GLU A O 1
ATOM 1387 N N . PHE A 1 170 ? 6.313 -6.006 -7.062 1.00 86.19 170 PHE A N 1
ATOM 1388 C CA . PHE A 1 170 ? 5.813 -4.884 -6.267 1.00 86.19 170 PHE A CA 1
ATOM 1389 C C . PHE A 1 170 ? 4.334 -5.081 -5.893 1.00 86.19 170 PHE A C 1
ATOM 1391 O O . PHE A 1 170 ? 3.946 -4.889 -4.738 1.00 86.19 170 PHE A O 1
ATOM 1398 N N . GLU A 1 171 ? 3.504 -5.538 -6.837 1.00 83.81 171 GLU A N 1
ATOM 1399 C CA . GLU A 1 171 ? 2.098 -5.859 -6.569 1.00 83.81 171 GLU A CA 1
ATOM 1400 C C . GLU A 1 171 ? 1.943 -6.998 -5.563 1.00 83.81 171 GLU A C 1
ATOM 1402 O O . GLU A 1 171 ? 1.076 -6.960 -4.684 1.00 83.81 171 GLU A O 1
ATOM 1407 N N . ARG A 1 172 ? 2.783 -8.029 -5.696 1.00 86.19 172 ARG A N 1
ATOM 1408 C CA . ARG A 1 172 ? 2.763 -9.193 -4.813 1.00 86.19 172 ARG A CA 1
ATOM 1409 C C . ARG A 1 172 ? 3.074 -8.787 -3.378 1.00 86.19 172 ARG A C 1
ATOM 1411 O O . ARG A 1 172 ? 2.326 -9.169 -2.478 1.00 86.19 172 ARG A O 1
ATOM 1418 N N . LEU A 1 173 ? 4.129 -7.995 -3.172 1.00 82.00 173 LEU A N 1
ATOM 1419 C CA . LEU A 1 173 ? 4.536 -7.520 -1.848 1.00 82.00 173 LEU A CA 1
ATOM 1420 C C . LEU A 1 173 ? 3.450 -6.677 -1.174 1.00 82.00 173 LEU A C 1
ATOM 1422 O O . LEU A 1 173 ? 3.224 -6.836 0.022 1.00 82.00 173 LEU A O 1
ATOM 1426 N N . PHE A 1 174 ? 2.718 -5.859 -1.936 1.00 73.62 174 PHE A N 1
ATOM 1427 C CA . PHE A 1 174 ? 1.629 -5.032 -1.400 1.00 73.62 174 PHE A CA 1
ATOM 1428 C C . PHE A 1 174 ? 0.470 -5.851 -0.809 1.00 73.62 174 PHE A C 1
ATOM 1430 O O . PHE A 1 174 ? -0.285 -5.364 0.030 1.00 73.62 174 PHE A O 1
ATOM 1437 N N . ARG A 1 175 ? 0.309 -7.110 -1.230 1.00 75.31 175 ARG A N 1
ATOM 1438 C CA . ARG A 1 175 ? -0.748 -8.007 -0.735 1.00 75.31 175 ARG A CA 1
ATOM 1439 C C . ARG A 1 175 ? -0.340 -8.792 0.514 1.00 75.31 175 ARG A C 1
ATOM 1441 O O . ARG A 1 175 ? -1.184 -9.481 1.093 1.00 75.31 175 ARG A O 1
ATOM 1448 N N . LEU A 1 176 ? 0.928 -8.732 0.919 1.00 73.38 176 LEU A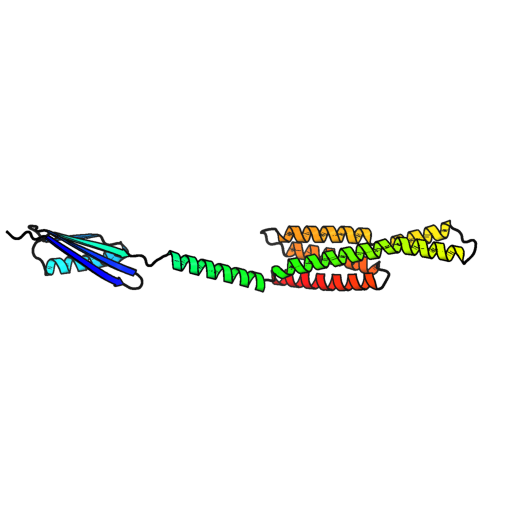 N 1
ATOM 1449 C CA . LEU A 1 176 ? 1.425 -9.468 2.077 1.00 73.38 176 LEU A CA 1
ATOM 1450 C C . LEU A 1 176 ? 1.049 -8.754 3.382 1.00 73.38 176 LEU A C 1
ATOM 1452 O O . LEU A 1 176 ? 1.015 -7.532 3.464 1.00 73.38 176 LEU A O 1
ATOM 1456 N N . LYS A 1 177 ? 0.774 -9.539 4.429 1.00 60.22 177 LYS A N 1
ATOM 1457 C CA . LYS A 1 177 ? 0.460 -9.044 5.783 1.00 60.22 177 LYS A CA 1
ATOM 1458 C C . LYS A 1 177 ? 1.702 -9.005 6.683 1.00 60.22 177 LYS A C 1
ATOM 1460 O O . LYS A 1 177 ? 1.604 -9.255 7.881 1.00 60.22 177 LYS A O 1
ATOM 1465 N N . GLU A 1 178 ? 2.871 -8.763 6.098 1.00 62.06 178 GLU A N 1
ATOM 1466 C CA . GLU A 1 178 ? 4.161 -8.707 6.792 1.00 62.06 178 GLU A CA 1
ATOM 1467 C C . GLU A 1 178 ? 4.853 -7.358 6.519 1.00 62.06 178 GLU A C 1
ATOM 1469 O O . GLU A 1 178 ? 4.533 -6.708 5.522 1.00 62.06 178 GLU A O 1
ATOM 1474 N N . PRO A 1 179 ? 5.808 -6.922 7.359 1.00 63.03 179 PRO A N 1
ATOM 1475 C CA . PRO A 1 179 ? 6.614 -5.740 7.074 1.00 63.03 179 PRO A CA 1
ATOM 1476 C C . PRO A 1 179 ? 7.457 -5.952 5.807 1.00 63.03 179 PRO A C 1
ATOM 1478 O O . PRO A 1 179 ? 8.319 -6.831 5.760 1.00 63.03 179 PRO A O 1
ATOM 1481 N N . VAL A 1 180 ? 7.210 -5.144 4.776 1.00 71.56 180 VAL A N 1
ATOM 1482 C CA . VAL A 1 180 ? 7.828 -5.288 3.443 1.00 71.56 180 VAL A CA 1
ATOM 1483 C C . VAL A 1 180 ? 8.645 -4.067 2.996 1.00 71.56 180 VAL A C 1
ATOM 1485 O O . VAL A 1 180 ? 9.174 -4.089 1.889 1.00 71.56 180 VAL A O 1
ATOM 1488 N N . GLY A 1 181 ? 8.815 -3.040 3.837 1.00 71.69 181 GLY A N 1
ATOM 1489 C CA . GLY A 1 181 ? 9.464 -1.767 3.474 1.00 71.69 181 GLY A CA 1
ATOM 1490 C C . GLY A 1 181 ? 10.845 -1.918 2.821 1.00 71.69 181 GLY A C 1
ATOM 1491 O O . GLY A 1 181 ? 11.010 -1.561 1.657 1.00 71.69 181 GLY A O 1
ATOM 1492 N N . ARG A 1 182 ? 11.791 -2.619 3.462 1.00 80.00 182 ARG A N 1
ATOM 1493 C CA . ARG A 1 182 ? 13.095 -2.948 2.833 1.00 80.00 182 ARG A CA 1
ATOM 1494 C C . ARG A 1 182 ? 13.000 -3.671 1.484 1.00 80.00 182 ARG A C 1
ATOM 1496 O O . ARG A 1 182 ? 13.858 -3.479 0.625 1.00 80.00 182 ARG A O 1
ATOM 1503 N N . LYS A 1 183 ? 12.005 -4.552 1.302 1.00 83.06 183 LYS A N 1
ATOM 1504 C CA . LYS A 1 183 ? 11.811 -5.275 0.030 1.00 83.06 183 LYS A CA 1
ATOM 1505 C C . LYS A 1 183 ? 11.308 -4.311 -1.052 1.00 83.06 183 LYS A C 1
ATOM 1507 O O . LYS A 1 183 ? 11.755 -4.400 -2.192 1.00 83.06 183 LYS A O 1
ATOM 1512 N N . PHE A 1 184 ? 10.438 -3.370 -0.689 1.00 83.25 184 PHE A N 1
ATOM 1513 C CA . PHE A 1 184 ? 9.997 -2.300 -1.580 1.00 83.25 184 PHE A CA 1
ATOM 1514 C C . PHE A 1 184 ? 11.133 -1.351 -1.968 1.00 83.25 184 PHE A C 1
ATOM 1516 O O . PHE A 1 184 ? 11.281 -1.056 -3.152 1.00 83.25 184 PHE A O 1
ATOM 1523 N N . ASP A 1 185 ? 11.976 -0.945 -1.018 1.00 84.88 185 ASP A N 1
ATOM 1524 C CA . ASP A 1 185 ? 13.154 -0.115 -1.292 1.00 84.88 185 ASP A CA 1
ATOM 1525 C C . ASP A 1 185 ? 14.103 -0.774 -2.296 1.00 84.88 185 ASP A C 1
ATOM 1527 O O . ASP A 1 185 ? 14.588 -0.122 -3.223 1.00 84.88 185 ASP A O 1
ATOM 1531 N N . PHE A 1 186 ? 14.340 -2.081 -2.146 1.00 90.06 186 PHE A N 1
ATOM 1532 C CA . PHE A 1 186 ? 15.139 -2.842 -3.099 1.00 90.06 186 PHE A CA 1
ATOM 1533 C C . PHE A 1 186 ? 14.507 -2.836 -4.498 1.00 90.06 186 PHE A C 1
ATOM 1535 O O . PHE A 1 186 ? 15.191 -2.532 -5.472 1.00 90.06 186 PHE A O 1
ATOM 1542 N N . LEU A 1 187 ? 13.199 -3.098 -4.615 1.00 89.94 187 LEU A N 1
ATOM 1543 C CA . LEU A 1 187 ? 12.514 -3.071 -5.913 1.00 89.94 187 LEU A CA 1
ATOM 1544 C C . LEU A 1 187 ? 12.567 -1.695 -6.575 1.00 89.94 187 LEU A C 1
ATOM 1546 O O . LEU A 1 187 ? 12.858 -1.610 -7.762 1.00 89.94 187 LEU A O 1
ATOM 1550 N N . VAL A 1 188 ? 12.325 -0.621 -5.824 1.00 90.31 188 VAL A N 1
ATOM 1551 C CA . VAL A 1 188 ? 12.410 0.755 -6.333 1.00 90.31 188 VAL A CA 1
ATOM 1552 C C . VAL A 1 188 ? 13.817 1.055 -6.857 1.00 90.31 188 VAL A C 1
ATOM 1554 O O . VAL A 1 188 ? 13.960 1.673 -7.913 1.00 90.31 188 VAL A O 1
ATOM 1557 N N . GLN A 1 189 ? 14.861 0.587 -6.165 1.00 90.69 189 GLN A N 1
ATOM 1558 C CA . GLN A 1 189 ? 16.244 0.731 -6.625 1.00 90.69 189 GLN A CA 1
ATOM 1559 C C . GLN A 1 189 ? 16.512 -0.050 -7.915 1.00 90.69 189 GLN A C 1
ATOM 1561 O O . GLN A 1 189 ? 17.077 0.520 -8.851 1.00 90.69 189 GLN A O 1
ATOM 1566 N N . GLU A 1 190 ? 16.089 -1.313 -7.992 1.00 94.56 190 GLU A N 1
ATOM 1567 C CA . GLU A 1 190 ? 16.269 -2.133 -9.195 1.00 94.56 190 GLU A CA 1
ATOM 1568 C C . GLU A 1 190 ? 15.499 -1.546 -10.384 1.00 94.56 190 GLU A C 1
ATOM 1570 O O . GLU A 1 190 ? 16.074 -1.330 -11.450 1.00 94.56 190 GLU A O 1
ATOM 1575 N N . MET A 1 191 ? 14.242 -1.143 -10.185 1.00 93.62 191 MET A N 1
ATOM 1576 C CA . MET A 1 191 ? 13.458 -0.431 -11.196 1.00 93.62 191 MET A CA 1
ATOM 1577 C C . MET A 1 191 ? 14.160 0.852 -11.660 1.00 93.62 191 MET A C 1
ATOM 1579 O O . MET A 1 191 ? 14.203 1.141 -12.854 1.00 93.62 191 MET A O 1
ATOM 1583 N N . GLY A 1 192 ? 14.747 1.615 -10.735 1.00 92.81 192 GLY A N 1
ATOM 1584 C CA . GLY A 1 192 ? 15.528 2.807 -11.058 1.00 92.81 192 GLY A CA 1
ATOM 1585 C C . GLY A 1 192 ? 16.747 2.507 -11.936 1.00 92.81 192 GLY A C 1
ATOM 1586 O O . GLY A 1 192 ? 17.050 3.283 -12.846 1.00 92.81 192 GLY A O 1
ATOM 1587 N N . ARG A 1 193 ? 17.432 1.375 -11.716 1.00 94.00 193 ARG A N 1
ATOM 1588 C CA . ARG A 1 193 ? 18.548 0.923 -12.567 1.00 94.00 193 ARG A CA 1
ATOM 1589 C C . ARG A 1 193 ? 18.074 0.613 -13.981 1.00 94.00 193 ARG A C 1
ATOM 1591 O O . ARG A 1 193 ? 18.659 1.133 -14.928 1.00 94.00 193 ARG A O 1
ATOM 1598 N N . GLU A 1 194 ? 16.986 -0.140 -14.120 1.00 93.69 194 GLU A N 1
ATOM 1599 C CA . GLU A 1 194 ? 16.426 -0.484 -15.432 1.00 93.69 194 GLU A CA 1
ATOM 1600 C C . GLU A 1 194 ? 15.980 0.775 -16.198 1.00 93.69 194 GLU A C 1
ATOM 1602 O O . GLU A 1 194 ? 16.337 0.970 -17.358 1.00 93.69 194 GLU A O 1
ATOM 1607 N N . VAL A 1 195 ? 15.305 1.716 -15.529 1.00 92.25 195 VAL A N 1
ATOM 1608 C CA . VAL A 1 195 ? 14.868 2.992 -16.131 1.00 92.25 195 VAL A CA 1
ATOM 1609 C C . VAL A 1 195 ? 16.047 3.880 -16.542 1.00 92.25 195 VAL A C 1
ATOM 1611 O O . VAL A 1 195 ? 15.979 4.573 -17.560 1.00 92.25 195 VAL A O 1
ATOM 1614 N N . ASN A 1 196 ? 17.146 3.877 -15.784 1.00 92.75 196 ASN A N 1
ATOM 1615 C CA . ASN A 1 196 ? 18.363 4.599 -16.161 1.00 92.75 196 ASN A CA 1
ATOM 1616 C C . ASN A 1 196 ? 19.006 4.019 -17.423 1.00 92.75 196 ASN A C 1
ATOM 1618 O O . ASN A 1 196 ? 19.419 4.786 -18.295 1.00 92.75 196 ASN A O 1
ATOM 1622 N N . THR A 1 197 ? 19.046 2.693 -17.537 1.00 89.50 197 THR A N 1
ATOM 1623 C CA . THR A 1 197 ? 19.573 2.001 -18.717 1.00 89.50 197 THR A CA 1
ATOM 1624 C C . THR A 1 197 ? 18.676 2.215 -19.938 1.00 89.50 197 THR A C 1
ATOM 1626 O O . THR A 1 197 ? 19.176 2.537 -21.015 1.00 89.50 197 THR A O 1
ATOM 1629 N N . ILE A 1 198 ? 17.348 2.171 -19.770 1.00 88.12 198 ILE A N 1
ATOM 1630 C CA . ILE A 1 198 ? 16.401 2.570 -20.824 1.00 88.12 198 ILE A CA 1
ATOM 1631 C C . ILE A 1 198 ? 16.690 4.007 -21.255 1.00 88.12 198 ILE A C 1
ATOM 1633 O O . ILE A 1 198 ? 16.786 4.283 -22.444 1.00 88.12 198 ILE A O 1
ATOM 1637 N N . GLY A 1 199 ? 16.873 4.925 -20.305 1.00 87.62 199 GLY A N 1
ATOM 1638 C CA . GLY A 1 199 ? 17.156 6.331 -20.584 1.00 87.62 199 GLY A CA 1
ATOM 1639 C C . GLY A 1 199 ? 18.458 6.578 -21.346 1.00 87.62 199 GLY A C 1
ATOM 1640 O O . GLY A 1 199 ? 18.487 7.449 -22.212 1.00 87.62 199 GLY A O 1
ATOM 1641 N N . SER A 1 200 ? 19.522 5.824 -21.059 1.00 87.50 200 SER A N 1
ATOM 1642 C CA . SER A 1 200 ? 20.813 5.967 -21.749 1.00 87.50 200 SER A CA 1
ATOM 1643 C C . SER A 1 200 ? 20.808 5.361 -23.157 1.00 87.50 200 SER A C 1
ATOM 1645 O O . SER A 1 200 ? 21.528 5.844 -24.033 1.00 87.50 200 SER A O 1
ATOM 1647 N N . LYS A 1 201 ? 19.961 4.352 -23.396 1.00 82.44 201 LYS A N 1
ATOM 1648 C CA . LYS A 1 201 ? 19.713 3.745 -24.714 1.00 82.44 201 LYS A CA 1
ATOM 1649 C C . LYS A 1 201 ? 18.607 4.452 -25.511 1.00 82.44 201 LYS A C 1
ATOM 1651 O O . LYS A 1 201 ? 18.526 4.308 -26.735 1.00 82.44 201 LYS A O 1
ATOM 1656 N N . ALA A 1 202 ? 17.758 5.231 -24.839 1.00 75.69 202 ALA A N 1
ATOM 1657 C CA . ALA A 1 202 ? 16.618 5.907 -25.438 1.00 75.69 202 ALA A CA 1
ATOM 1658 C C . ALA A 1 202 ? 17.080 6.907 -26.496 1.00 75.69 202 ALA A C 1
ATOM 1660 O O . ALA A 1 202 ? 17.758 7.896 -26.222 1.00 75.69 202 ALA A O 1
ATOM 1661 N N . GLN A 1 203 ? 16.641 6.678 -27.729 1.00 67.06 203 GLN A N 1
ATOM 1662 C CA . GLN A 1 203 ? 16.840 7.623 -28.813 1.00 67.06 203 GLN A CA 1
ATOM 1663 C C . GLN A 1 203 ? 15.485 8.189 -29.243 1.00 67.06 203 GLN A C 1
ATOM 1665 O O . GLN A 1 203 ? 14.601 7.465 -29.693 1.00 67.06 203 GLN A O 1
ATOM 1670 N N . GLY A 1 204 ? 15.320 9.504 -29.118 1.00 72.56 204 GLY A N 1
ATOM 1671 C CA . GLY A 1 204 ? 14.105 10.214 -29.515 1.00 72.56 204 GLY A CA 1
ATOM 1672 C C . GLY A 1 204 ? 13.315 10.791 -28.341 1.00 72.56 204 GLY A C 1
ATOM 1673 O O . GLY A 1 204 ? 13.165 10.181 -27.289 1.00 72.56 204 GLY A O 1
ATOM 1674 N N . VAL A 1 205 ? 12.758 11.979 -28.579 1.00 80.12 205 VAL A N 1
ATOM 1675 C CA . VAL A 1 205 ? 12.177 12.862 -27.554 1.00 80.12 205 VAL A CA 1
ATOM 1676 C C . VAL A 1 205 ? 11.047 12.206 -26.751 1.00 80.12 205 VAL A C 1
ATOM 1678 O O . VAL A 1 205 ? 10.920 12.465 -25.559 1.00 80.12 205 VAL A O 1
ATOM 1681 N N . ARG A 1 206 ? 10.242 11.333 -27.375 1.00 82.00 206 ARG A N 1
ATOM 1682 C CA . ARG A 1 206 ? 9.093 10.684 -26.715 1.00 82.00 206 ARG A CA 1
ATOM 1683 C C . ARG A 1 206 ? 9.514 9.708 -25.619 1.00 82.00 206 ARG A C 1
ATOM 1685 O O . ARG A 1 206 ? 9.059 9.850 -24.493 1.00 82.00 206 ARG A O 1
ATOM 1692 N N . VAL A 1 207 ? 10.429 8.787 -25.928 1.00 82.75 207 VAL A N 1
ATOM 1693 C CA . VAL A 1 207 ? 10.929 7.807 -24.949 1.00 82.75 207 VAL A CA 1
ATOM 1694 C C . VAL A 1 207 ? 11.697 8.520 -23.837 1.00 82.75 207 VAL A C 1
ATOM 1696 O O . VAL A 1 207 ? 11.540 8.186 -22.671 1.00 82.75 207 VAL A O 1
ATOM 1699 N N . THR A 1 208 ? 12.467 9.564 -24.167 1.00 85.19 208 THR A N 1
ATOM 1700 C CA . THR A 1 208 ? 13.146 10.387 -23.155 1.00 85.19 208 THR A CA 1
ATOM 1701 C C . THR A 1 208 ? 12.155 11.049 -22.195 1.00 85.19 208 THR A C 1
ATOM 1703 O O . THR A 1 208 ? 12.376 11.025 -20.987 1.00 85.19 208 THR A O 1
ATOM 1706 N N . HIS A 1 209 ? 11.051 11.606 -22.703 1.00 88.44 209 HIS A N 1
ATOM 1707 C CA . HIS A 1 209 ? 10.006 12.191 -21.861 1.00 88.44 209 HIS A CA 1
ATOM 1708 C C . HIS A 1 209 ? 9.336 11.136 -20.970 1.00 88.44 209 HIS A C 1
ATOM 1710 O O . HIS A 1 209 ? 9.167 11.358 -19.775 1.00 88.44 209 HIS A O 1
ATOM 1716 N N . GLU A 1 210 ? 9.003 9.973 -21.531 1.00 90.00 210 GLU A N 1
ATOM 1717 C CA . GLU A 1 210 ? 8.401 8.857 -20.790 1.00 90.00 210 GLU A CA 1
ATOM 1718 C C . GLU A 1 210 ? 9.327 8.341 -19.682 1.00 90.00 210 GLU A C 1
ATOM 1720 O O . GLU A 1 210 ? 8.866 8.087 -18.575 1.00 90.00 210 GLU A O 1
ATOM 1725 N N . VAL A 1 211 ? 10.638 8.262 -19.934 1.00 90.44 211 VAL A N 1
ATOM 1726 C CA . VAL A 1 211 ? 11.647 7.896 -18.928 1.00 90.44 211 VAL A CA 1
ATOM 1727 C C . VAL A 1 211 ? 11.720 8.929 -17.803 1.00 90.44 211 VAL A C 1
ATOM 1729 O O . VAL A 1 211 ? 11.796 8.549 -16.637 1.00 90.44 211 VAL A O 1
ATOM 1732 N N . ILE A 1 212 ? 11.698 10.227 -18.122 1.00 90.38 212 ILE A N 1
ATOM 1733 C CA . ILE A 1 212 ? 11.701 11.290 -17.104 1.00 90.38 212 ILE A CA 1
ATOM 1734 C C . ILE A 1 212 ? 10.443 11.191 -16.240 1.00 90.38 212 ILE A C 1
ATOM 1736 O O . ILE A 1 212 ? 10.541 11.213 -15.014 1.00 90.38 212 ILE A O 1
ATOM 1740 N N . GLU A 1 213 ? 9.278 11.024 -16.864 1.00 91.12 213 GLU A N 1
ATOM 1741 C CA . GLU A 1 213 ? 8.019 10.878 -16.137 1.00 91.12 213 GLU A CA 1
ATOM 1742 C C . GLU A 1 213 ? 8.018 9.613 -15.269 1.00 91.12 213 GLU A C 1
ATOM 1744 O O . GLU A 1 213 ? 7.607 9.663 -14.110 1.00 91.12 213 GLU A O 1
ATOM 1749 N N . PHE A 1 214 ? 8.559 8.502 -15.778 1.00 92.56 214 PHE A N 1
ATOM 1750 C CA . PHE A 1 214 ? 8.710 7.265 -15.014 1.00 92.56 214 PHE A CA 1
ATOM 1751 C C . PHE A 1 214 ? 9.586 7.484 -13.778 1.00 92.56 214 PHE A C 1
ATOM 1753 O O . PHE A 1 214 ? 9.195 7.082 -12.685 1.00 92.56 214 PHE A O 1
ATOM 1760 N N . LYS A 1 215 ? 10.731 8.166 -13.919 1.00 91.38 215 LYS A N 1
ATOM 1761 C CA . LYS A 1 215 ? 11.614 8.509 -12.790 1.00 91.38 215 LYS A CA 1
ATOM 1762 C C . LYS A 1 215 ? 10.895 9.340 -11.732 1.00 91.38 215 LYS A C 1
ATOM 1764 O O . LYS A 1 215 ? 11.026 9.052 -10.548 1.00 91.38 215 LYS A O 1
ATOM 1769 N N . SER A 1 216 ? 10.113 10.338 -12.144 1.00 90.56 216 SER A N 1
ATOM 1770 C CA . SER A 1 216 ? 9.342 11.161 -11.207 1.00 90.56 216 SER A CA 1
ATOM 1771 C C . SER A 1 216 ? 8.302 10.352 -10.427 1.00 90.56 216 SER A C 1
ATOM 1773 O O . SER A 1 216 ? 8.137 10.568 -9.230 1.00 90.56 216 SER A O 1
ATOM 1775 N N . GLU A 1 217 ? 7.608 9.412 -11.073 1.00 89.62 217 GLU A N 1
ATOM 1776 C CA . GLU A 1 217 ? 6.650 8.539 -10.377 1.00 89.62 217 GLU A CA 1
ATOM 1777 C C . GLU A 1 217 ? 7.339 7.497 -9.482 1.00 89.62 217 GLU A C 1
ATOM 1779 O O . GLU A 1 217 ? 6.820 7.159 -8.417 1.00 89.62 217 GLU A O 1
ATOM 1784 N N . LEU A 1 218 ? 8.525 7.023 -9.871 1.00 89.62 218 LEU A N 1
ATOM 1785 C CA . LEU A 1 218 ? 9.365 6.144 -9.054 1.00 89.62 218 LEU A CA 1
ATOM 1786 C C . LEU A 1 218 ? 9.788 6.821 -7.742 1.00 89.62 218 LEU A C 1
ATOM 1788 O O . LEU A 1 218 ? 9.652 6.217 -6.682 1.00 89.62 218 LEU A O 1
ATOM 1792 N N . GLU A 1 219 ? 10.231 8.080 -7.797 1.00 87.25 219 GLU A N 1
ATOM 1793 C CA . GLU A 1 219 ? 10.601 8.845 -6.596 1.00 87.25 219 GLU A CA 1
ATOM 1794 C C . GLU A 1 219 ? 9.398 9.115 -5.688 1.00 87.25 219 GLU A C 1
ATOM 1796 O O . GLU A 1 219 ? 9.483 8.909 -4.481 1.00 87.25 219 GLU A O 1
ATOM 1801 N N . ARG A 1 220 ? 8.228 9.456 -6.245 1.00 84.88 220 ARG A N 1
ATOM 1802 C CA . ARG A 1 220 ? 7.000 9.565 -5.434 1.00 84.88 220 ARG A CA 1
ATOM 1803 C C . ARG A 1 220 ? 6.645 8.254 -4.741 1.00 84.88 220 ARG A C 1
ATOM 1805 O O . ARG A 1 220 ? 6.240 8.259 -3.583 1.00 84.88 220 ARG A O 1
ATOM 1812 N N . THR A 1 221 ? 6.794 7.134 -5.447 1.00 83.50 221 THR A N 1
ATOM 1813 C CA . THR A 1 221 ? 6.553 5.800 -4.879 1.00 83.50 221 THR A CA 1
ATOM 1814 C C . THR A 1 221 ? 7.524 5.531 -3.729 1.00 83.50 221 THR A C 1
ATOM 1816 O O . THR A 1 221 ? 7.105 5.065 -2.671 1.00 83.50 221 THR A O 1
ATOM 1819 N N . ARG A 1 222 ? 8.803 5.886 -3.901 1.00 83.44 222 ARG A N 1
ATOM 1820 C CA . ARG A 1 222 ? 9.840 5.786 -2.868 1.00 83.44 222 ARG A CA 1
ATOM 1821 C C . ARG A 1 222 ? 9.501 6.606 -1.622 1.00 83.44 222 ARG A C 1
ATOM 1823 O O . ARG A 1 222 ? 9.543 6.070 -0.521 1.00 83.44 222 ARG A O 1
ATOM 1830 N N . GLU A 1 223 ? 9.134 7.875 -1.787 1.00 80.81 223 GLU A N 1
ATOM 1831 C CA . GLU A 1 223 ? 8.736 8.749 -0.674 1.00 80.81 223 GLU A CA 1
ATOM 1832 C C . GLU A 1 223 ? 7.540 8.171 0.092 1.00 80.81 223 GLU A C 1
ATOM 1834 O O . GLU A 1 223 ? 7.517 8.181 1.320 1.00 80.81 223 GLU A O 1
ATOM 1839 N N . GLN A 1 224 ? 6.551 7.617 -0.613 1.00 72.31 224 GLN A N 1
ATOM 1840 C CA . GLN A 1 224 ? 5.409 6.981 0.041 1.00 72.31 224 GLN A CA 1
ATOM 1841 C C . GLN A 1 224 ? 5.801 5.730 0.835 1.00 72.31 224 GLN A C 1
ATOM 1843 O O . GLN A 1 224 ? 5.243 5.514 1.907 1.00 72.31 224 GLN A O 1
ATOM 1848 N N . ILE A 1 225 ? 6.743 4.917 0.344 1.00 73.31 225 ILE A N 1
ATOM 1849 C CA . ILE A 1 225 ? 7.243 3.739 1.075 1.00 73.31 225 ILE A CA 1
ATOM 1850 C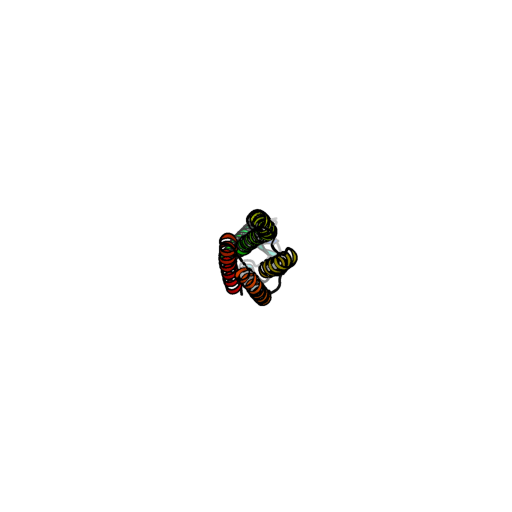 C . ILE A 1 225 ? 7.902 4.178 2.384 1.00 73.31 225 ILE A C 1
ATOM 1852 O O . ILE A 1 225 ? 7.585 3.631 3.437 1.00 73.31 225 ILE A O 1
ATOM 1856 N N . GLN A 1 226 ? 8.740 5.215 2.330 1.00 67.44 226 GLN A N 1
ATOM 1857 C CA . GLN A 1 226 ? 9.429 5.764 3.501 1.00 67.44 226 GLN A CA 1
ATOM 1858 C C . GLN A 1 226 ? 8.482 6.404 4.524 1.00 67.44 226 GLN A C 1
ATOM 1860 O O . GLN A 1 226 ? 8.801 6.443 5.704 1.00 67.44 226 GLN A O 1
ATOM 1865 N N . ASN A 1 227 ? 7.320 6.896 4.087 1.00 62.91 227 ASN A N 1
ATOM 1866 C CA . ASN A 1 227 ? 6.302 7.457 4.979 1.00 62.91 227 ASN A CA 1
ATOM 1867 C C . ASN A 1 227 ? 5.439 6.386 5.680 1.00 62.91 227 ASN A C 1
ATOM 1869 O O . ASN A 1 227 ? 4.658 6.733 6.567 1.00 62.91 227 ASN A O 1
ATOM 1873 N N . ILE A 1 228 ? 5.515 5.121 5.245 1.00 57.12 228 ILE A N 1
ATOM 1874 C CA . ILE A 1 228 ? 4.743 3.993 5.795 1.00 57.12 228 ILE A CA 1
ATOM 1875 C C . ILE A 1 228 ? 5.609 3.069 6.673 1.00 57.12 228 ILE A C 1
ATOM 1877 O O . ILE A 1 228 ? 5.049 2.351 7.506 1.00 57.12 228 ILE A O 1
ATOM 1881 N N . GLU A 1 229 ? 6.937 3.072 6.498 1.00 50.72 229 GLU A N 1
ATOM 1882 C CA . GLU A 1 229 ? 7.900 2.477 7.449 1.00 50.72 229 GLU A CA 1
ATOM 1883 C C . GLU A 1 229 ? 7.956 3.237 8.784 1.00 50.72 229 GLU A C 1
ATOM 1885 O O . GLU A 1 229 ? 8.090 2.543 9.821 1.00 50.72 229 GLU A O 1
#